Protein AF-A0A4Q4QN25-F1 (afdb_monomer)

Solvent-accessible surface area (backbone atoms only — not comparable to full-atom values): 13795 Å² total; per-residue (Å²): 82,79,45,76,44,66,64,83,68,80,53,89,70,66,92,88,58,85,75,58,67,74,65,62,28,74,69,46,47,50,62,71,52,53,67,58,64,76,57,48,80,57,76,63,64,46,79,40,64,92,62,61,66,71,56,51,50,52,48,40,50,59,35,69,43,64,82,55,78,47,49,68,58,48,54,51,49,53,52,49,45,52,52,52,20,51,50,30,44,76,72,67,38,41,70,58,17,38,51,45,32,49,56,53,38,51,52,51,56,53,42,62,77,36,74,50,34,57,55,43,42,72,77,48,39,70,62,45,51,54,54,49,47,51,50,50,36,48,30,24,52,50,38,40,51,40,51,56,54,53,43,72,76,65,79,55,90,71,77,89,78,58,40,62,55,49,47,55,50,56,46,35,69,36,66,88,39,83,85,37,60,56,79,74,52,54,74,57,45,20,52,50,24,41,50,50,28,51,49,47,60,74,68,62,51,71,94,39,55,79,65,38,54,53,31,42,49,54,15,36,74,58,41,75,83,49,72,66,52,64,55,47,54,52,52,47,36,60,75,63,63,72,118

Organism: NCBI:txid156630

Mean predicted aligned error: 12.73 Å

Sequence (243 aa):
MVIDVAPMLDHRRPWYRDDFTTFFSETTQKAILKPLLLLREIASVEFRGPVMPNIAVKLGNSMISDEHEDLDHSFHLITWIKELGVKSYYEGNMKSAISIWGDALMRLLCMRESKAWTKLMEMYGETSINRFATLLCSFGLNLTQAEIVRWREVSWSATRETDLDVVRMCRHQGYWKDGYTWTLPNVLAAKHFYRTALCIRLWRKTSETVVVLEPTSQAQMLAPYDPAIPKEQSNIKRWAGMF

Structure (mmCIF, N/CA/C/O backbone):
data_AF-A0A4Q4QN25-F1
#
_entry.id   AF-A0A4Q4QN25-F1
#
loop_
_atom_site.group_PDB
_atom_site.id
_atom_site.type_symbol
_atom_site.label_atom_id
_atom_site.label_alt_id
_atom_site.label_comp_id
_atom_site.label_asym_id
_atom_site.label_entity_id
_atom_site.label_seq_id
_atom_site.pdbx_PDB_ins_code
_atom_site.Cartn_x
_atom_site.Cartn_y
_atom_site.Cartn_z
_atom_site.occupancy
_atom_site.B_iso_or_equiv
_atom_site.auth_seq_id
_atom_site.auth_comp_id
_atom_site.auth_asym_id
_atom_site.auth_atom_id
_atom_site.pdbx_PDB_model_num
ATOM 1 N N . MET A 1 1 ? 6.301 7.839 -30.780 1.00 69.00 1 MET A N 1
ATOM 2 C CA . MET A 1 1 ? 6.427 9.241 -30.319 1.00 69.00 1 MET A CA 1
ATOM 3 C C . MET A 1 1 ? 7.720 9.826 -30.860 1.00 69.00 1 MET A C 1
ATOM 5 O O . MET A 1 1 ? 8.723 9.130 -30.846 1.00 69.00 1 MET A O 1
ATOM 9 N N . VAL A 1 2 ? 7.703 11.066 -31.346 1.00 74.00 2 VAL A N 1
ATOM 10 C CA . VAL A 1 2 ? 8.901 11.748 -31.863 1.00 74.00 2 VAL A CA 1
ATOM 11 C C . VAL A 1 2 ? 9.347 12.791 -30.841 1.00 74.00 2 VAL A C 1
ATOM 13 O O . VAL A 1 2 ? 8.511 13.553 -30.357 1.00 74.00 2 VAL A O 1
ATOM 16 N N . ILE A 1 3 ? 10.632 12.803 -30.491 1.00 75.56 3 ILE A N 1
ATOM 17 C CA . ILE A 1 3 ? 11.244 13.802 -29.609 1.00 75.56 3 ILE A CA 1
ATOM 18 C C . ILE A 1 3 ? 12.281 14.579 -30.413 1.00 75.56 3 ILE A C 1
ATOM 20 O O . ILE A 1 3 ? 13.324 14.032 -30.774 1.00 75.56 3 ILE A O 1
ATOM 24 N N . ASP A 1 4 ? 12.011 15.862 -30.640 1.00 78.56 4 ASP A N 1
ATOM 25 C CA . ASP A 1 4 ? 12.977 16.785 -31.231 1.00 78.56 4 ASP A CA 1
ATOM 26 C C . ASP A 1 4 ? 13.939 17.277 -30.141 1.00 78.56 4 ASP A C 1
ATOM 28 O O . ASP A 1 4 ? 13.567 18.015 -29.224 1.00 78.56 4 ASP A O 1
ATOM 32 N N . VAL A 1 5 ? 15.195 16.845 -30.216 1.00 76.81 5 VAL A N 1
ATOM 33 C CA . VAL A 1 5 ? 16.241 17.213 -29.263 1.00 76.81 5 VAL A CA 1
ATOM 34 C C . VAL A 1 5 ? 17.026 18.388 -29.819 1.00 76.81 5 VAL A C 1
ATOM 36 O O . VAL A 1 5 ? 17.669 18.284 -30.856 1.00 76.81 5 VAL A O 1
ATOM 39 N N . ALA A 1 6 ? 17.011 19.501 -29.085 1.00 72.62 6 ALA A N 1
ATOM 40 C CA . ALA A 1 6 ? 17.758 20.713 -29.416 1.00 72.62 6 ALA A CA 1
ATOM 41 C C . ALA A 1 6 ? 17.533 21.239 -30.858 1.00 72.62 6 ALA A C 1
ATOM 43 O O . ALA A 1 6 ? 18.507 21.550 -31.547 1.00 72.62 6 ALA A O 1
ATOM 44 N N . PRO A 1 7 ? 16.273 21.441 -31.300 1.00 71.81 7 PRO A N 1
ATOM 45 C CA . PRO A 1 7 ? 15.951 21.893 -32.665 1.00 71.81 7 PRO A CA 1
ATOM 46 C C . PRO A 1 7 ? 16.582 23.252 -33.029 1.00 71.81 7 PRO A C 1
ATOM 48 O O . PRO A 1 7 ? 16.781 23.579 -34.195 1.00 71.81 7 PRO A O 1
ATOM 51 N N . MET A 1 8 ? 16.978 24.043 -32.025 1.00 66.94 8 MET A N 1
ATOM 52 C CA . MET A 1 8 ? 17.725 25.300 -32.181 1.00 66.94 8 MET A CA 1
ATOM 53 C C . MET A 1 8 ? 19.146 25.143 -32.761 1.00 66.94 8 MET A C 1
ATOM 55 O O . MET A 1 8 ? 19.838 26.144 -32.985 1.00 66.94 8 MET A O 1
ATOM 59 N N . LEU A 1 9 ? 19.621 23.907 -32.926 1.00 68.62 9 LEU A N 1
ATOM 60 C CA . LEU A 1 9 ? 20.892 23.579 -33.569 1.00 68.62 9 LEU A CA 1
ATOM 61 C C . LEU A 1 9 ? 20.756 23.371 -35.080 1.00 68.62 9 LEU A C 1
ATOM 63 O O . LEU A 1 9 ? 21.745 23.531 -35.787 1.00 68.62 9 LEU A O 1
ATOM 67 N N . ASP A 1 10 ? 19.545 23.119 -35.582 1.00 66.31 10 ASP A N 1
ATOM 68 C CA . ASP A 1 10 ? 19.294 22.930 -37.018 1.00 66.31 10 ASP A CA 1
ATOM 69 C C . ASP A 1 10 ? 19.292 24.261 -37.793 1.00 66.31 10 ASP A C 1
ATOM 71 O O . ASP A 1 10 ? 19.208 24.298 -39.020 1.00 66.31 10 ASP A O 1
ATOM 75 N N . HIS A 1 11 ? 19.369 25.391 -37.087 1.00 69.12 11 HIS A N 1
ATOM 76 C CA . HIS A 1 11 ? 19.368 26.724 -37.681 1.00 69.12 11 HIS A CA 1
ATOM 77 C C . HIS A 1 11 ? 20.800 27.184 -37.967 1.00 69.12 11 HIS A C 1
ATOM 79 O O . HIS A 1 11 ? 21.657 27.162 -37.080 1.00 69.12 11 HIS A O 1
ATOM 85 N N . ARG A 1 12 ? 21.060 27.662 -39.196 1.00 61.84 12 ARG A N 1
ATOM 86 C CA . ARG A 1 12 ? 22.358 28.248 -39.573 1.00 61.84 12 ARG A CA 1
ATOM 87 C C . ARG A 1 12 ? 22.713 29.384 -38.620 1.00 61.84 12 ARG A C 1
ATOM 89 O O . ARG A 1 12 ? 22.002 30.385 -38.533 1.00 61.84 12 ARG A O 1
ATOM 96 N N . ARG A 1 13 ? 23.834 29.226 -37.921 1.00 67.75 13 ARG A N 1
ATOM 97 C CA . ARG A 1 13 ? 24.310 30.212 -36.957 1.00 67.75 13 ARG A CA 1
ATOM 98 C C . ARG A 1 13 ? 25.171 31.278 -37.615 1.00 67.75 13 ARG A C 1
ATOM 100 O O . ARG A 1 13 ? 25.872 30.990 -38.586 1.00 67.75 13 ARG A O 1
ATOM 107 N N . PRO A 1 14 ? 25.159 32.502 -37.067 1.00 73.62 14 PRO A N 1
ATOM 108 C CA . PRO A 1 14 ? 26.150 33.499 -37.420 1.00 73.62 14 PRO A CA 1
ATOM 109 C C . PRO A 1 14 ? 27.560 32.997 -37.085 1.00 73.62 14 PRO A C 1
ATOM 111 O O . PRO A 1 14 ? 27.778 32.422 -36.022 1.00 73.62 14 PRO A O 1
ATOM 114 N N . TRP A 1 15 ? 28.510 33.268 -37.977 1.00 68.62 15 TRP A N 1
ATOM 115 C CA . TRP A 1 15 ? 29.903 32.801 -37.928 1.00 68.62 15 TRP A CA 1
ATOM 116 C C . TRP A 1 15 ? 30.700 33.234 -36.683 1.00 68.62 15 TRP A C 1
ATOM 118 O O . TRP A 1 15 ? 31.771 32.697 -36.433 1.00 68.62 15 TRP A O 1
ATOM 128 N N . TYR A 1 16 ? 30.197 34.204 -35.916 1.00 76.31 16 TYR A N 1
ATOM 129 C CA . TYR A 1 16 ? 30.862 34.778 -34.741 1.00 76.31 16 TYR A CA 1
ATOM 130 C C . TYR A 1 16 ? 30.421 34.159 -33.404 1.00 76.31 16 TYR A C 1
ATOM 132 O O . TYR A 1 16 ? 30.821 34.647 -32.349 1.00 76.31 16 TYR A O 1
ATOM 140 N N . ARG A 1 17 ? 29.542 33.149 -33.412 1.00 71.00 17 ARG A N 1
ATOM 141 C CA . ARG A 1 17 ? 29.104 32.457 -32.191 1.00 71.00 17 ARG A CA 1
ATOM 142 C C . ARG A 1 17 ? 29.810 31.117 -32.055 1.00 71.00 17 ARG A C 1
ATOM 144 O O . ARG A 1 17 ? 29.900 30.381 -33.034 1.00 71.00 17 ARG A O 1
ATOM 151 N N . ASP A 1 18 ? 30.218 30.801 -30.830 1.00 66.25 18 ASP A N 1
ATOM 152 C CA . ASP A 1 18 ? 30.820 29.514 -30.494 1.00 66.25 18 ASP A CA 1
ATOM 153 C C . ASP A 1 18 ? 29.898 28.347 -30.868 1.00 66.25 18 ASP A C 1
ATOM 155 O O . ASP A 1 18 ? 28.665 28.411 -30.743 1.00 66.25 1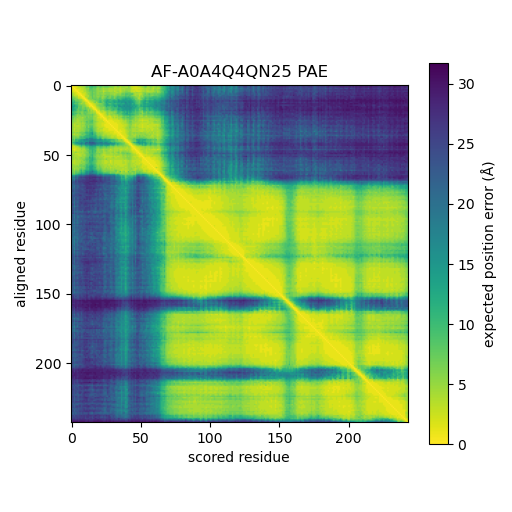8 ASP A O 1
ATOM 159 N N . ASP A 1 19 ? 30.524 27.272 -31.338 1.00 68.88 19 ASP A N 1
ATOM 160 C CA . ASP A 1 19 ? 29.851 26.017 -31.620 1.00 68.88 19 ASP A CA 1
ATOM 161 C C . ASP A 1 19 ? 29.449 25.327 -30.307 1.00 68.88 19 ASP A C 1
ATOM 163 O O . ASP A 1 19 ? 30.171 25.334 -29.310 1.00 68.88 19 ASP A O 1
ATOM 167 N N . PHE A 1 20 ? 28.266 24.724 -30.301 1.00 69.56 20 PHE A N 1
ATOM 168 C CA . PHE A 1 20 ? 27.741 24.000 -29.152 1.00 69.56 20 PHE A CA 1
ATOM 169 C C . PHE A 1 20 ? 28.195 22.537 -29.103 1.00 69.56 20 PHE A C 1
ATOM 171 O O . PHE A 1 20 ? 27.760 21.806 -28.214 1.00 69.56 20 PHE A O 1
ATOM 178 N N . THR A 1 21 ? 29.083 22.101 -29.998 1.00 66.69 21 THR A N 1
ATOM 179 C CA . THR A 1 21 ? 29.667 20.749 -29.996 1.00 66.69 21 THR A CA 1
ATOM 180 C C . THR A 1 21 ? 30.281 20.346 -28.656 1.00 66.69 21 THR A C 1
ATOM 182 O O . THR A 1 21 ? 30.095 19.212 -28.220 1.00 66.69 21 THR A O 1
ATOM 185 N N . THR A 1 22 ? 30.943 21.264 -27.948 1.00 68.50 22 THR A N 1
ATOM 186 C CA . THR A 1 22 ? 31.486 21.011 -26.599 1.00 68.50 22 THR A CA 1
ATOM 187 C C . THR A 1 22 ? 30.397 20.932 -25.529 1.00 68.50 22 THR A C 1
ATOM 189 O O . THR A 1 22 ? 30.483 20.104 -24.620 1.00 68.50 22 THR A O 1
ATOM 192 N N . PHE A 1 23 ? 29.342 21.745 -25.645 1.00 71.75 23 PHE A N 1
ATOM 193 C CA . PHE A 1 23 ? 28.192 21.702 -24.740 1.00 71.75 23 PHE A CA 1
ATOM 194 C C . PHE A 1 23 ? 27.391 20.406 -24.917 1.00 71.75 23 PHE A C 1
ATOM 196 O O . PHE A 1 23 ? 27.076 19.755 -23.926 1.00 71.75 23 PHE A O 1
ATOM 203 N N . PHE A 1 24 ? 27.143 19.967 -26.155 1.00 73.81 24 PHE A N 1
ATOM 204 C CA . PHE A 1 24 ? 26.479 18.701 -26.496 1.00 73.81 24 PHE A CA 1
ATOM 205 C C . PHE A 1 24 ? 27.437 17.500 -26.490 1.00 73.81 24 PHE A C 1
ATOM 207 O O . PHE A 1 24 ? 27.297 16.579 -27.295 1.00 73.81 24 PHE A O 1
ATOM 214 N N . SER A 1 25 ? 28.384 17.475 -25.550 1.00 80.50 25 SER A N 1
ATOM 215 C CA . SER A 1 25 ? 29.203 16.292 -25.281 1.00 80.50 25 SER A CA 1
ATOM 216 C C . SER A 1 25 ? 28.346 15.082 -24.879 1.00 80.50 25 SER A C 1
ATOM 218 O O . SER A 1 25 ? 27.215 15.231 -24.404 1.00 80.50 25 SER A O 1
ATOM 220 N N . GLU A 1 26 ? 28.905 13.874 -24.989 1.00 78.88 26 GLU A N 1
ATOM 221 C CA . GLU A 1 26 ? 28.243 12.638 -24.548 1.00 78.88 26 GLU A CA 1
ATOM 222 C C . GLU A 1 26 ? 27.722 12.737 -23.102 1.00 78.88 26 GLU A C 1
ATOM 224 O O . GLU A 1 26 ? 26.609 12.300 -22.803 1.00 78.88 26 GLU A O 1
ATOM 229 N N . THR A 1 27 ? 28.500 13.347 -22.204 1.00 79.94 27 THR A N 1
ATOM 230 C CA . THR A 1 27 ? 28.147 13.514 -20.788 1.00 79.94 27 THR A CA 1
ATOM 231 C C . THR A 1 27 ? 26.924 14.410 -20.613 1.00 79.94 27 THR A C 1
ATOM 233 O O . THR A 1 27 ? 25.994 14.055 -19.884 1.00 79.94 27 THR A O 1
ATOM 236 N N . THR A 1 28 ? 26.886 15.545 -21.314 1.00 80.31 28 THR A N 1
ATOM 237 C CA . THR A 1 28 ? 25.763 16.485 -21.244 1.00 80.31 28 THR A CA 1
ATOM 238 C C . THR A 1 28 ? 24.511 15.901 -21.888 1.00 80.31 28 THR A C 1
ATOM 240 O O . THR A 1 28 ? 23.430 15.990 -21.309 1.00 80.31 28 THR A O 1
ATOM 243 N N . GLN A 1 29 ? 24.643 15.238 -23.043 1.00 79.38 29 GLN A N 1
ATOM 244 C CA . GLN A 1 29 ? 23.517 14.571 -23.702 1.00 79.38 29 GLN A CA 1
ATOM 245 C C . GLN A 1 29 ? 22.912 13.484 -22.807 1.00 79.38 29 GLN A C 1
ATOM 247 O O . GLN A 1 29 ? 21.695 13.440 -22.640 1.00 79.38 29 GLN A O 1
ATOM 252 N N . LYS A 1 30 ? 2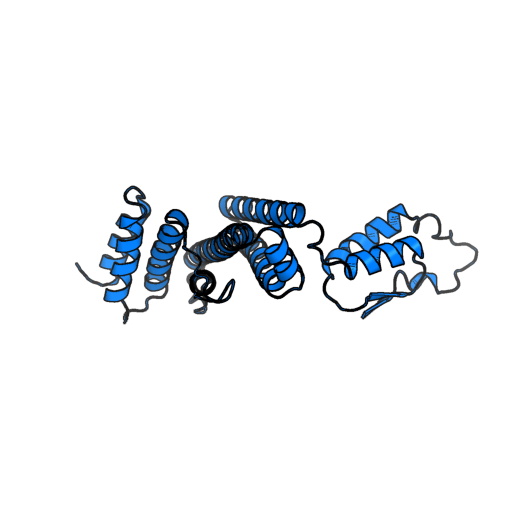3.739 12.661 -22.147 1.00 78.75 30 LYS A N 1
ATOM 253 C CA . LYS A 1 30 ? 23.255 11.687 -21.154 1.00 78.75 30 LYS A CA 1
ATOM 254 C C . LYS A 1 30 ? 22.506 12.362 -20.009 1.00 78.75 30 LYS A C 1
ATOM 256 O O . LYS A 1 30 ? 21.455 11.869 -19.617 1.00 78.75 30 LYS A O 1
ATOM 261 N N . ALA A 1 31 ? 23.018 13.472 -19.478 1.00 76.56 31 ALA A N 1
ATOM 262 C CA . ALA A 1 31 ? 22.378 14.186 -18.375 1.00 76.56 31 ALA A CA 1
ATOM 263 C C . ALA A 1 31 ? 21.017 14.786 -18.773 1.00 76.56 31 ALA A C 1
ATOM 265 O O . ALA A 1 31 ? 20.049 14.627 -18.032 1.00 76.56 31 ALA A O 1
ATOM 266 N N . ILE A 1 32 ? 20.931 15.414 -19.952 1.00 79.31 32 ILE A N 1
ATOM 267 C CA . ILE A 1 32 ? 19.701 16.033 -20.476 1.00 79.31 32 ILE A CA 1
ATOM 268 C C . ILE A 1 32 ? 18.642 14.979 -20.807 1.00 79.31 32 ILE A C 1
ATOM 270 O O . ILE A 1 32 ? 17.459 15.203 -20.568 1.00 79.31 32 ILE A O 1
ATOM 274 N N . LEU A 1 33 ? 19.055 13.833 -21.352 1.00 77.44 33 LEU A N 1
ATOM 275 C CA . LEU A 1 33 ? 18.131 12.797 -21.813 1.00 77.44 33 LEU A CA 1
ATOM 276 C C . LEU A 1 33 ? 17.743 11.794 -20.715 1.00 77.44 33 LEU A C 1
ATOM 278 O O . LEU A 1 33 ? 16.737 11.102 -20.854 1.00 77.44 33 LEU A O 1
ATOM 282 N N . LYS A 1 34 ? 18.487 11.721 -19.602 1.00 73.62 34 LYS A N 1
ATOM 283 C CA . LYS A 1 34 ? 18.197 10.820 -18.470 1.00 73.62 34 LYS A CA 1
ATOM 284 C C . LYS A 1 34 ? 16.758 10.931 -17.935 1.00 73.62 34 LYS A C 1
ATOM 286 O O . LYS A 1 34 ? 16.175 9.882 -17.675 1.00 73.62 34 LYS A O 1
ATOM 291 N N . PRO A 1 35 ? 16.145 12.122 -17.792 1.00 73.44 35 PRO A N 1
ATOM 292 C CA . PRO A 1 35 ? 14.757 12.240 -17.344 1.00 73.44 35 PRO A CA 1
ATOM 293 C C . PRO A 1 35 ? 13.736 11.610 -18.301 1.00 73.44 35 PRO A C 1
ATOM 295 O O . PRO A 1 35 ? 12.659 11.230 -17.857 1.00 73.44 35 PRO A O 1
ATOM 298 N N . LEU A 1 36 ? 14.061 11.432 -19.588 1.00 68.06 36 LEU A N 1
ATOM 299 C CA . LEU A 1 36 ? 13.163 10.780 -20.553 1.00 68.06 36 LEU A CA 1
ATOM 300 C C . LEU A 1 36 ? 12.980 9.288 -20.265 1.00 68.06 36 LEU A C 1
ATOM 302 O O . LEU A 1 36 ? 12.003 8.695 -20.707 1.00 68.06 36 LEU A O 1
ATOM 306 N N . LEU A 1 37 ? 13.851 8.695 -19.444 1.00 64.69 37 LEU A N 1
ATOM 307 C CA . LEU A 1 37 ? 13.644 7.359 -18.889 1.00 64.69 37 LEU A CA 1
ATOM 308 C C . LEU A 1 37 ? 12.395 7.264 -17.999 1.00 64.69 37 LEU A C 1
ATOM 310 O O . LEU A 1 37 ? 11.993 6.158 -17.673 1.00 64.69 37 LEU A O 1
ATOM 314 N N . LEU A 1 38 ? 11.781 8.384 -17.609 1.00 59.59 38 LEU A N 1
ATOM 315 C CA . LEU A 1 38 ? 10.496 8.405 -16.905 1.00 59.59 38 LEU A CA 1
ATOM 316 C C . LEU A 1 38 ? 9.295 8.232 -17.853 1.00 59.59 38 LEU A C 1
ATOM 318 O O . LEU A 1 38 ? 8.190 8.014 -17.375 1.00 59.59 38 LEU A O 1
ATOM 322 N N . LEU A 1 39 ? 9.505 8.326 -19.173 1.00 58.97 39 LEU A N 1
ATOM 323 C CA . LEU A 1 39 ? 8.493 8.134 -20.225 1.00 58.97 39 LEU A CA 1
ATOM 324 C C . LEU A 1 39 ? 8.570 6.732 -20.862 1.00 58.97 39 LEU A C 1
ATOM 326 O O . LEU A 1 39 ? 8.142 6.531 -22.002 1.00 58.97 39 LEU A O 1
ATOM 330 N N . ARG A 1 40 ? 9.172 5.771 -20.150 1.00 58.81 40 ARG A N 1
ATOM 331 C CA . ARG A 1 40 ? 9.136 4.342 -20.499 1.00 58.81 40 ARG A CA 1
ATOM 332 C C . ARG A 1 40 ? 7.669 3.890 -20.567 1.00 58.81 40 ARG A C 1
ATOM 334 O O . ARG A 1 40 ? 6.843 4.467 -19.876 1.00 58.81 40 ARG A O 1
ATOM 341 N N . GLU A 1 41 ? 7.363 2.908 -21.419 1.00 52.38 41 GLU A N 1
ATOM 342 C CA . GLU A 1 41 ? 6.008 2.422 -21.799 1.00 52.38 41 GLU A CA 1
ATOM 343 C C . GLU A 1 41 ? 5.337 3.112 -23.008 1.00 52.38 41 GLU A C 1
ATOM 345 O O . GLU A 1 41 ? 4.382 2.569 -23.568 1.00 52.38 41 GLU A O 1
ATOM 350 N N . ILE A 1 42 ? 5.854 4.240 -23.515 1.00 53.06 42 ILE A N 1
ATOM 351 C CA . ILE A 1 42 ? 5.377 4.799 -24.793 1.00 53.06 42 ILE A CA 1
ATOM 352 C C . ILE A 1 42 ? 6.015 4.016 -25.949 1.00 53.06 42 ILE A C 1
ATOM 354 O O . ILE A 1 42 ? 7.211 4.135 -26.217 1.00 53.06 42 ILE A O 1
ATOM 358 N N . ALA A 1 43 ? 5.210 3.217 -26.655 1.00 51.62 43 ALA A N 1
ATOM 359 C CA . ALA A 1 43 ? 5.665 2.416 -27.788 1.00 51.62 43 ALA A CA 1
ATOM 360 C C . ALA A 1 43 ? 6.403 3.269 -28.843 1.00 51.62 43 ALA A C 1
ATOM 362 O O . ALA A 1 43 ? 5.856 4.228 -29.394 1.00 51.62 43 ALA A O 1
ATOM 363 N N . SER A 1 44 ? 7.643 2.862 -29.145 1.00 58.28 44 SER A N 1
ATOM 364 C CA . SER A 1 44 ? 8.595 3.456 -30.101 1.00 58.28 44 SER A CA 1
ATOM 365 C C . SER A 1 44 ? 8.838 4.963 -29.921 1.00 58.28 44 SER A C 1
ATOM 367 O O . SER A 1 44 ? 8.008 5.801 -30.278 1.00 58.28 44 SER A O 1
ATOM 369 N N . VAL A 1 45 ? 10.013 5.332 -29.408 1.00 65.19 45 VAL A N 1
ATOM 370 C CA . VAL A 1 45 ? 10.467 6.728 -29.347 1.00 65.19 45 VAL A CA 1
ATOM 371 C C . VAL A 1 45 ? 11.531 6.962 -30.415 1.00 65.19 45 VAL A C 1
ATOM 373 O O . VAL A 1 45 ? 12.562 6.296 -30.425 1.00 65.19 45 VAL A O 1
ATOM 376 N N . GLU A 1 46 ? 11.264 7.898 -31.321 1.00 72.50 46 GLU A N 1
ATOM 377 C CA . GLU A 1 46 ? 12.199 8.360 -32.345 1.00 72.50 46 GLU A CA 1
ATOM 378 C C . GLU A 1 46 ? 12.813 9.685 -31.878 1.00 72.50 46 GLU A C 1
ATOM 380 O O . GLU A 1 46 ? 12.091 10.646 -31.613 1.00 72.50 46 GLU A O 1
ATOM 385 N N . PHE A 1 47 ? 14.140 9.741 -31.767 1.00 77.12 47 PHE A N 1
ATOM 386 C CA . PHE A 1 47 ? 14.863 10.974 -31.453 1.00 77.12 47 PHE A CA 1
ATOM 387 C C . PHE A 1 47 ? 15.282 11.659 -32.751 1.00 77.12 47 PHE A C 1
ATOM 389 O O . PHE A 1 47 ? 15.962 11.046 -33.575 1.00 77.12 47 PHE A O 1
ATOM 396 N N . ARG A 1 48 ? 14.904 12.926 -32.923 1.00 77.31 48 ARG A N 1
ATOM 397 C CA . ARG A 1 48 ? 15.300 13.766 -34.060 1.00 77.31 48 ARG A CA 1
ATOM 398 C C . ARG A 1 48 ? 16.184 14.913 -33.586 1.00 77.31 48 ARG A C 1
ATOM 400 O O . ARG A 1 48 ? 16.031 15.390 -32.465 1.00 77.31 48 ARG A O 1
ATOM 407 N N . GLY A 1 49 ? 17.114 15.340 -34.436 1.00 76.19 49 GLY A N 1
ATOM 408 C CA . GLY A 1 49 ? 18.100 16.375 -34.117 1.00 76.19 49 GLY A CA 1
ATOM 409 C C . GLY A 1 49 ? 19.483 15.817 -33.736 1.00 76.19 49 GLY A C 1
ATOM 410 O O . GLY A 1 49 ? 19.743 14.620 -33.892 1.00 76.19 49 GLY A O 1
ATOM 411 N N . PRO A 1 50 ? 20.404 16.675 -33.267 1.00 74.50 50 PRO A N 1
ATOM 412 C CA . PRO A 1 50 ? 21.809 16.339 -33.011 1.00 74.50 50 PRO A CA 1
ATOM 413 C C . PRO A 1 50 ? 22.007 15.554 -31.705 1.00 74.50 50 PRO A C 1
ATOM 415 O O . PRO A 1 50 ? 22.573 16.040 -30.724 1.00 74.50 50 PRO A O 1
ATOM 418 N N . VAL A 1 51 ? 21.557 14.302 -31.709 1.00 78.88 51 VAL A N 1
ATOM 419 C CA . VAL A 1 51 ? 21.833 13.312 -30.661 1.00 78.88 51 VAL A CA 1
ATOM 420 C C . VAL A 1 51 ? 22.861 12.320 -31.178 1.00 78.88 51 VAL A C 1
ATOM 422 O O . VAL A 1 51 ? 22.768 11.850 -32.312 1.00 78.88 51 VAL A O 1
ATOM 425 N N . MET A 1 52 ? 23.842 11.963 -30.348 1.00 82.50 52 MET A N 1
ATOM 426 C CA . MET A 1 52 ? 24.805 10.933 -30.728 1.00 82.50 52 MET A CA 1
ATOM 427 C C . MET A 1 52 ? 24.071 9.596 -30.961 1.00 82.50 52 MET A C 1
ATOM 429 O O . MET A 1 52 ? 23.335 9.150 -30.072 1.00 82.50 52 MET A O 1
ATOM 433 N N . PRO A 1 53 ? 24.277 8.914 -32.107 1.00 79.62 53 PRO A N 1
ATOM 434 C CA . PRO A 1 53 ? 23.518 7.712 -32.461 1.00 79.62 53 PRO A CA 1
ATOM 435 C C . PRO A 1 53 ? 23.595 6.599 -31.411 1.00 79.62 53 PRO A C 1
ATOM 437 O O . PRO A 1 53 ? 22.608 5.927 -31.134 1.00 79.62 53 PRO A O 1
ATOM 440 N N . ASN A 1 54 ? 24.751 6.430 -30.766 1.00 80.00 54 ASN A N 1
ATOM 441 C CA . ASN A 1 54 ? 24.945 5.449 -29.698 1.00 80.00 54 ASN A CA 1
ATOM 442 C C . ASN A 1 54 ? 24.102 5.753 -28.443 1.00 80.00 54 ASN A C 1
ATOM 444 O O . ASN A 1 54 ? 23.623 4.821 -27.799 1.00 80.00 54 ASN A O 1
ATOM 448 N N . ILE A 1 55 ? 23.911 7.029 -28.094 1.00 80.25 55 ILE A N 1
ATOM 449 C CA . ILE A 1 55 ? 23.065 7.459 -26.975 1.00 80.25 55 ILE A CA 1
ATOM 450 C C . ILE A 1 55 ? 21.598 7.278 -27.352 1.00 80.25 55 ILE A C 1
ATOM 452 O O . ILE A 1 55 ? 20.860 6.697 -26.564 1.00 80.25 55 ILE A O 1
ATOM 456 N N . ALA A 1 56 ? 21.193 7.694 -28.556 1.00 78.12 56 ALA A N 1
ATOM 457 C CA . ALA A 1 56 ? 19.823 7.534 -29.045 1.00 78.12 56 ALA A CA 1
ATOM 458 C C . ALA A 1 56 ? 19.403 6.058 -29.109 1.00 78.12 56 ALA A C 1
ATOM 460 O O . ALA A 1 56 ? 18.332 5.710 -28.624 1.00 78.12 56 ALA A O 1
ATOM 461 N N . VAL A 1 57 ? 20.266 5.175 -29.625 1.00 77.75 57 VAL A N 1
ATOM 462 C CA . VAL A 1 57 ? 20.011 3.725 -29.669 1.00 77.75 57 VAL A CA 1
ATOM 463 C C . VAL A 1 57 ? 19.978 3.128 -28.264 1.00 77.75 57 VAL A C 1
ATOM 465 O O . VAL A 1 57 ? 19.051 2.393 -27.948 1.00 77.75 57 VAL A O 1
ATOM 468 N N . LYS A 1 58 ? 20.938 3.450 -27.383 1.00 76.81 58 LYS A N 1
ATOM 469 C CA . LYS A 1 58 ? 20.924 2.943 -25.998 1.00 76.81 58 LYS A CA 1
ATOM 470 C C . LYS A 1 58 ? 19.697 3.416 -25.231 1.00 76.81 58 LYS A C 1
ATOM 472 O O . LYS A 1 58 ? 19.119 2.630 -24.490 1.00 76.81 58 LYS A O 1
ATOM 477 N N . LEU A 1 59 ? 19.308 4.674 -25.399 1.00 74.31 59 LEU A N 1
ATOM 478 C CA . LEU A 1 59 ? 18.148 5.260 -24.747 1.00 74.31 59 LEU A CA 1
ATOM 479 C C . LEU A 1 59 ? 16.855 4.682 -25.316 1.00 74.31 59 LEU A C 1
ATOM 481 O O . LEU A 1 59 ? 16.031 4.231 -24.538 1.00 74.31 59 LEU A O 1
ATOM 485 N N . GLY A 1 60 ? 16.721 4.598 -26.641 1.00 70.38 60 GLY A N 1
ATOM 486 C CA . GLY A 1 60 ? 15.600 3.939 -27.310 1.00 70.38 60 GLY A CA 1
ATOM 487 C C . GLY A 1 60 ? 15.460 2.484 -26.868 1.00 70.38 60 GLY A C 1
ATOM 488 O O . GLY A 1 60 ? 14.391 2.082 -26.426 1.00 70.38 60 GLY A O 1
ATOM 489 N N . ASN A 1 61 ? 16.559 1.728 -26.841 1.00 69.50 61 ASN A N 1
ATOM 490 C CA . ASN A 1 61 ? 16.575 0.363 -26.317 1.00 69.50 61 ASN A CA 1
ATOM 491 C C . ASN A 1 61 ? 16.252 0.311 -24.821 1.00 69.50 61 ASN A C 1
ATOM 493 O O . ASN A 1 61 ? 15.565 -0.604 -24.412 1.00 69.50 61 ASN A O 1
ATOM 497 N N . SER A 1 62 ? 16.685 1.280 -24.010 1.00 67.94 62 SER A N 1
ATOM 498 C CA . SER A 1 62 ? 16.337 1.363 -22.578 1.00 67.94 62 SER A CA 1
ATOM 499 C C . SER A 1 62 ? 14.898 1.826 -22.330 1.00 67.94 62 SER A C 1
ATOM 501 O O . SER A 1 62 ? 14.386 1.660 -21.229 1.00 67.94 62 SER A O 1
ATOM 503 N N . MET A 1 63 ? 14.275 2.467 -23.323 1.00 67.19 63 MET A N 1
ATOM 504 C CA . MET A 1 63 ? 12.870 2.868 -23.314 1.00 67.19 63 MET A CA 1
ATOM 505 C C . MET A 1 63 ? 11.948 1.752 -23.810 1.00 67.19 63 MET A C 1
ATOM 507 O O . MET A 1 63 ? 10.780 1.724 -23.435 1.00 67.19 63 MET A O 1
ATOM 511 N N . ILE A 1 64 ? 12.480 0.853 -24.645 1.00 63.56 64 ILE A N 1
ATOM 512 C CA . ILE A 1 64 ? 11.814 -0.350 -25.164 1.00 63.56 64 ILE A CA 1
ATOM 513 C C . ILE A 1 64 ? 12.042 -1.561 -24.240 1.00 63.56 64 ILE A C 1
ATOM 515 O O . ILE A 1 64 ? 11.167 -2.416 -24.136 1.00 63.56 64 ILE A O 1
ATOM 519 N N . SER A 1 65 ? 13.205 -1.649 -23.591 1.00 56.62 65 SER A N 1
ATOM 520 C CA . SER A 1 65 ? 13.527 -2.650 -22.570 1.00 56.62 65 SER A CA 1
ATOM 521 C C . SER A 1 65 ? 12.648 -2.378 -21.354 1.00 56.62 65 SER A C 1
ATOM 523 O O . SER A 1 65 ? 12.640 -1.266 -20.817 1.00 56.62 65 SER A O 1
ATOM 525 N N . ASP A 1 66 ? 11.868 -3.392 -20.969 1.00 55.75 66 ASP A N 1
ATOM 526 C CA . ASP A 1 66 ? 11.073 -3.371 -19.747 1.00 55.75 66 ASP A CA 1
ATOM 527 C C . ASP A 1 66 ? 12.003 -2.978 -18.586 1.00 55.75 66 ASP A C 1
ATOM 529 O O . ASP A 1 66 ? 13.028 -3.623 -18.364 1.00 55.75 66 ASP A O 1
ATOM 533 N N . GLU A 1 67 ? 11.629 -1.960 -17.796 1.00 51.78 67 GLU A N 1
ATOM 534 C CA . GLU A 1 67 ? 12.304 -1.565 -16.536 1.00 51.78 67 GLU A CA 1
ATOM 535 C C . GLU A 1 67 ? 12.565 -2.771 -15.608 1.00 51.78 67 GLU A C 1
ATOM 537 O O . GLU A 1 67 ? 13.442 -2.763 -14.749 1.00 51.78 67 GLU A O 1
ATOM 542 N N . HIS A 1 68 ? 11.827 -3.843 -15.852 1.00 51.72 68 HIS A N 1
ATOM 543 C CA . HIS A 1 68 ? 11.784 -5.084 -15.125 1.00 51.72 68 HIS A CA 1
ATOM 544 C C . HIS A 1 68 ? 12.738 -6.177 -15.637 1.00 51.72 68 HIS A C 1
ATOM 546 O O . HIS A 1 68 ? 12.513 -7.346 -15.338 1.00 51.72 68 HIS A O 1
ATOM 552 N N . GLU A 1 69 ? 13.772 -5.864 -16.424 1.00 51.72 69 GLU A N 1
ATOM 553 C CA . GLU A 1 69 ? 14.850 -6.840 -16.681 1.00 51.72 69 GLU A CA 1
ATOM 554 C C . GLU A 1 69 ? 15.770 -7.024 -15.457 1.00 51.72 69 GLU A C 1
ATOM 556 O O . GLU A 1 69 ? 16.309 -8.112 -15.270 1.00 51.72 69 GLU A O 1
ATOM 561 N N . ASP A 1 70 ? 15.862 -6.022 -14.568 1.00 63.03 70 ASP A N 1
ATOM 562 C CA . ASP A 1 70 ? 16.487 -6.143 -13.241 1.00 63.03 70 ASP A CA 1
ATOM 563 C C . ASP A 1 70 ? 15.418 -6.050 -12.136 1.00 63.03 70 ASP A C 1
ATOM 565 O O . ASP A 1 70 ? 15.067 -4.988 -11.604 1.00 63.03 70 ASP A O 1
ATOM 569 N N . LEU A 1 71 ? 14.816 -7.202 -11.850 1.00 62.69 71 LEU A N 1
ATOM 570 C CA . LEU A 1 71 ? 13.671 -7.329 -10.948 1.00 62.69 71 LEU A CA 1
ATOM 571 C C . LEU A 1 71 ? 14.040 -7.130 -9.486 1.00 62.69 71 LEU A C 1
ATOM 573 O O . LEU A 1 71 ? 13.257 -6.535 -8.743 1.00 62.69 71 LEU A O 1
ATOM 577 N N . ASP A 1 72 ? 15.222 -7.581 -9.072 1.00 66.06 72 ASP A N 1
ATOM 578 C CA . ASP A 1 72 ? 15.702 -7.325 -7.718 1.00 66.06 72 ASP A CA 1
ATOM 579 C C . ASP A 1 72 ? 15.938 -5.827 -7.528 1.00 66.06 72 ASP A C 1
ATOM 581 O O . ASP A 1 72 ? 15.494 -5.264 -6.523 1.00 66.06 72 ASP A O 1
ATOM 585 N N . HIS A 1 73 ? 16.506 -5.139 -8.525 1.00 70.19 73 HIS A N 1
ATOM 586 C CA . HIS A 1 73 ? 16.604 -3.683 -8.491 1.00 70.19 73 HIS A CA 1
ATOM 587 C C . HIS A 1 73 ? 15.230 -3.004 -8.415 1.00 70.19 73 HIS A C 1
ATOM 589 O O . HIS A 1 73 ? 15.042 -2.102 -7.596 1.00 70.19 73 HIS A O 1
ATOM 595 N N . SER A 1 74 ? 14.245 -3.474 -9.188 1.00 70.06 74 SER A N 1
ATOM 596 C CA . SER A 1 74 ? 12.867 -2.962 -9.134 1.00 70.06 74 SER A CA 1
ATOM 597 C C . SER A 1 74 ? 12.246 -3.133 -7.740 1.00 70.06 74 SER A C 1
ATOM 599 O O . SER A 1 74 ? 11.693 -2.184 -7.182 1.00 70.06 74 SER A O 1
ATOM 601 N N . PHE A 1 75 ? 12.381 -4.307 -7.113 1.00 72.56 75 PHE A N 1
ATOM 602 C CA . PHE A 1 75 ? 11.874 -4.540 -5.755 1.00 72.56 75 PHE A CA 1
ATOM 603 C C . PHE A 1 75 ? 12.610 -3.715 -4.695 1.00 72.56 75 PHE A C 1
ATOM 605 O O . PHE A 1 75 ? 11.974 -3.209 -3.761 1.00 72.56 75 PHE A O 1
ATOM 612 N N . HIS A 1 76 ? 13.927 -3.549 -4.829 1.00 75.31 76 HIS A N 1
ATOM 613 C CA . HIS A 1 76 ? 14.712 -2.680 -3.956 1.00 75.31 76 HIS A CA 1
ATOM 614 C C . HIS A 1 76 ? 14.273 -1.221 -4.078 1.00 75.31 76 HIS A C 1
ATOM 616 O O . HIS A 1 76 ? 14.041 -0.573 -3.057 1.00 75.31 76 HIS A O 1
ATOM 622 N N . LEU A 1 77 ? 14.072 -0.729 -5.302 1.00 76.19 77 LEU A N 1
ATOM 623 C CA . LEU A 1 77 ? 13.582 0.622 -5.558 1.00 76.19 77 LEU A CA 1
ATOM 624 C C . LEU A 1 77 ? 12.191 0.833 -4.953 1.00 76.19 77 LEU A C 1
ATOM 626 O O . LEU A 1 77 ? 11.969 1.814 -4.252 1.00 76.19 77 LEU A O 1
ATOM 630 N N . ILE A 1 78 ? 11.265 -0.105 -5.152 1.00 80.75 78 ILE A N 1
ATOM 631 C CA . ILE A 1 78 ? 9.905 -0.019 -4.599 1.00 80.75 78 ILE A CA 1
ATOM 632 C C . ILE A 1 78 ? 9.929 -0.048 -3.064 1.00 80.75 78 ILE A C 1
ATOM 634 O O . ILE A 1 78 ? 9.194 0.695 -2.410 1.00 80.75 78 ILE A O 1
ATOM 638 N N . THR A 1 79 ? 10.809 -0.853 -2.469 1.00 80.19 79 THR A N 1
ATOM 639 C CA . THR A 1 79 ? 11.006 -0.877 -1.011 1.00 80.19 79 THR A CA 1
ATOM 640 C C . THR A 1 79 ? 11.560 0.455 -0.503 1.00 80.19 79 THR A C 1
ATOM 642 O O . THR A 1 79 ? 11.053 0.994 0.479 1.00 80.19 79 THR A O 1
ATOM 645 N N . TRP A 1 80 ? 12.528 1.040 -1.207 1.00 84.00 80 TRP A N 1
ATOM 646 C CA . TRP A 1 80 ? 13.053 2.365 -0.888 1.00 84.00 80 TRP A CA 1
ATOM 647 C C . TRP A 1 80 ? 11.981 3.461 -1.019 1.00 84.00 80 TRP A C 1
ATOM 649 O O . TRP A 1 80 ? 11.853 4.309 -0.138 1.00 84.00 80 TRP A O 1
ATOM 659 N N . ILE A 1 81 ? 11.134 3.410 -2.055 1.00 83.94 81 ILE A N 1
ATOM 660 C CA . ILE A 1 81 ? 10.008 4.344 -2.225 1.00 83.94 81 ILE A CA 1
ATOM 661 C C . ILE A 1 81 ? 9.021 4.233 -1.052 1.00 83.94 81 ILE A C 1
ATOM 663 O O . ILE A 1 81 ? 8.533 5.246 -0.540 1.00 83.94 81 ILE A O 1
ATOM 667 N N . LYS A 1 82 ? 8.751 3.012 -0.569 1.00 87.81 82 LYS A N 1
ATOM 668 C CA . LYS A 1 82 ? 7.934 2.800 0.633 1.00 87.81 82 LYS A CA 1
ATOM 669 C 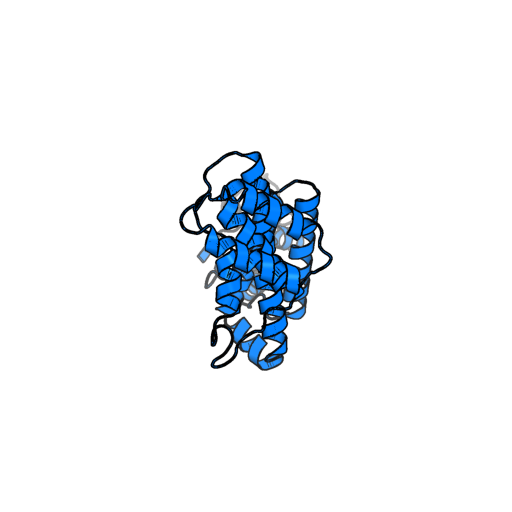C . LYS A 1 82 ? 8.522 3.534 1.837 1.00 87.81 82 LYS A C 1
ATOM 671 O O . LYS A 1 82 ? 7.772 4.235 2.519 1.00 87.81 82 LYS A O 1
ATOM 676 N N . GLU A 1 83 ? 9.821 3.388 2.088 1.00 90.31 83 GLU A N 1
ATOM 677 C CA . GLU A 1 83 ? 10.525 4.057 3.191 1.00 90.31 83 GLU A CA 1
ATOM 678 C C . GLU A 1 83 ? 10.530 5.581 3.039 1.00 90.31 83 GLU A C 1
ATOM 680 O O . GLU A 1 83 ? 10.275 6.295 4.010 1.00 90.31 83 GLU A O 1
ATOM 685 N N . LEU A 1 84 ? 10.724 6.090 1.820 1.00 90.06 84 LEU A N 1
ATOM 686 C CA . LEU A 1 84 ? 10.665 7.521 1.527 1.00 90.06 84 LEU A CA 1
ATOM 687 C C . LEU A 1 84 ? 9.287 8.112 1.856 1.00 90.06 84 LEU A C 1
ATOM 689 O O . LEU A 1 84 ? 9.196 9.155 2.505 1.00 90.06 84 LEU A O 1
ATOM 693 N N . GLY A 1 85 ? 8.208 7.427 1.471 1.00 90.19 85 GLY A N 1
ATOM 694 C CA . GLY A 1 85 ? 6.856 7.864 1.818 1.00 90.19 85 GLY A CA 1
ATOM 695 C C . GLY A 1 85 ? 6.583 7.777 3.324 1.00 90.19 85 GLY A C 1
ATOM 696 O O . GLY A 1 85 ? 5.949 8.671 3.881 1.00 90.19 85 GLY A O 1
ATOM 697 N N . VAL A 1 86 ? 7.129 6.766 4.018 1.00 93.56 86 VAL A N 1
ATOM 698 C CA . VAL A 1 86 ? 7.065 6.669 5.491 1.00 93.56 86 VAL A CA 1
ATOM 699 C C . VAL A 1 86 ? 7.761 7.861 6.145 1.00 93.56 86 VAL A C 1
ATOM 701 O O . VAL A 1 86 ? 7.207 8.455 7.069 1.00 93.56 86 VAL A O 1
ATOM 704 N N . LYS A 1 87 ? 8.933 8.252 5.642 1.00 93.88 87 LYS A N 1
ATOM 705 C CA . LYS A 1 87 ? 9.640 9.447 6.107 1.00 93.88 87 LYS A CA 1
ATOM 706 C C . LYS A 1 87 ? 8.784 10.705 5.925 1.00 93.88 87 LYS A C 1
ATOM 708 O O . LYS A 1 87 ? 8.534 11.397 6.907 1.00 93.88 87 LYS A O 1
ATOM 713 N N . SER A 1 88 ? 8.258 10.950 4.720 1.00 93.12 88 SER A N 1
ATOM 714 C CA . SER A 1 88 ? 7.363 12.093 4.462 1.00 93.12 88 SER A CA 1
ATOM 715 C C . SER A 1 88 ? 6.124 12.097 5.366 1.00 93.12 88 SER A C 1
ATOM 717 O O . SER A 1 88 ? 5.699 13.157 5.819 1.00 93.12 88 SER A O 1
ATOM 719 N N . TYR A 1 89 ? 5.555 10.922 5.659 1.00 95.62 89 TYR A N 1
ATOM 720 C CA . TYR A 1 89 ? 4.413 10.785 6.563 1.00 95.62 89 TYR A CA 1
ATOM 721 C C . TYR A 1 89 ? 4.758 11.224 7.992 1.00 95.62 89 TYR A C 1
ATOM 723 O O . TYR A 1 89 ? 4.015 12.001 8.591 1.00 95.62 89 TYR A O 1
ATOM 731 N N . TYR A 1 90 ? 5.890 10.770 8.538 1.00 95.44 90 TYR A N 1
ATOM 732 C CA . TYR A 1 90 ? 6.320 11.150 9.888 1.00 95.44 90 TYR A CA 1
ATOM 733 C C . TYR A 1 90 ? 6.774 12.612 9.995 1.00 95.44 90 TYR A C 1
ATOM 735 O O . TYR A 1 90 ? 6.659 13.200 11.067 1.00 95.44 90 TYR A O 1
ATOM 743 N N . GLU A 1 91 ? 7.216 13.219 8.893 1.00 95.44 91 GLU A N 1
ATOM 744 C CA . GLU A 1 91 ? 7.499 14.659 8.791 1.00 95.44 91 GLU A CA 1
ATOM 745 C C . GLU A 1 91 ? 6.223 15.521 8.691 1.00 95.44 91 GLU A C 1
ATOM 747 O O . GLU A 1 91 ? 6.308 16.744 8.606 1.00 95.44 91 GLU A O 1
ATOM 752 N N . GLY A 1 92 ? 5.031 14.910 8.684 1.00 92.44 92 GLY A N 1
ATOM 753 C CA . GLY A 1 92 ? 3.752 15.617 8.559 1.00 92.44 92 GLY A CA 1
ATOM 754 C C . GLY A 1 92 ? 3.403 16.033 7.126 1.00 92.44 92 GLY A C 1
ATOM 755 O O . GLY A 1 92 ? 2.354 16.630 6.890 1.00 92.44 92 GLY A O 1
ATOM 756 N N . ASN A 1 93 ? 4.232 15.692 6.136 1.00 93.06 93 ASN A N 1
ATOM 757 C CA . ASN A 1 93 ? 3.990 16.023 4.736 1.00 93.06 93 ASN A CA 1
ATOM 758 C C . ASN A 1 93 ? 3.085 14.973 4.068 1.00 93.06 93 ASN A C 1
ATOM 760 O O . ASN A 1 93 ? 3.518 14.181 3.224 1.00 93.06 93 ASN A O 1
ATOM 764 N N . MET A 1 94 ? 1.801 14.981 4.443 1.00 91.56 94 MET A N 1
ATOM 765 C CA . MET A 1 94 ? 0.809 14.009 3.963 1.00 91.56 94 MET A CA 1
ATOM 766 C C . MET A 1 94 ? 0.658 14.033 2.441 1.00 91.56 94 MET A C 1
ATOM 768 O O . MET A 1 94 ? 0.558 12.979 1.823 1.00 91.56 94 MET A O 1
ATOM 772 N N . LYS A 1 95 ? 0.697 15.218 1.815 1.00 89.62 95 LYS A N 1
ATOM 773 C CA . LYS A 1 95 ? 0.596 15.353 0.353 1.00 89.62 95 LYS A CA 1
ATOM 774 C C . LYS A 1 95 ? 1.747 14.635 -0.359 1.00 89.62 95 LYS A C 1
ATOM 776 O O . LYS A 1 95 ? 1.499 13.918 -1.324 1.00 89.62 95 LYS A O 1
ATOM 781 N N . SER A 1 96 ? 2.977 14.802 0.132 1.00 90.75 96 SER A N 1
ATOM 782 C CA . SER A 1 96 ? 4.146 14.090 -0.394 1.00 90.75 96 SER A CA 1
ATOM 783 C C . SER A 1 96 ? 4.018 12.585 -0.177 1.00 90.75 96 SER A C 1
ATOM 785 O O . SER A 1 96 ? 4.154 11.824 -1.128 1.00 90.75 96 SER A O 1
ATOM 787 N N . ALA A 1 97 ? 3.669 12.149 1.039 1.00 93.31 97 ALA A N 1
ATOM 788 C CA . ALA A 1 97 ? 3.493 10.728 1.344 1.00 93.31 97 ALA A CA 1
ATOM 789 C C . ALA A 1 97 ? 2.443 10.059 0.438 1.00 93.31 97 ALA A C 1
ATOM 791 O O . ALA A 1 97 ? 2.698 8.984 -0.103 1.00 93.31 97 ALA A O 1
ATOM 792 N N . ILE A 1 98 ? 1.299 10.723 0.222 1.00 91.31 98 ILE A N 1
ATOM 793 C CA . ILE A 1 98 ? 0.232 10.256 -0.673 1.00 91.31 98 ILE A CA 1
ATOM 794 C C . ILE A 1 98 ? 0.737 10.150 -2.113 1.00 91.31 98 ILE A C 1
ATOM 796 O O . ILE A 1 98 ? 0.566 9.108 -2.732 1.00 91.31 98 ILE A O 1
ATOM 800 N N . SER A 1 99 ? 1.403 11.185 -2.636 1.00 89.56 99 SER A N 1
ATOM 801 C CA . SER A 1 99 ? 1.949 11.150 -4.001 1.00 89.56 99 SER A CA 1
ATOM 802 C C . SER A 1 99 ? 2.946 10.003 -4.177 1.00 89.56 99 SER A C 1
ATOM 804 O O . SER A 1 99 ? 2.811 9.203 -5.095 1.00 89.56 99 SER A O 1
ATOM 806 N N . ILE A 1 100 ? 3.904 9.874 -3.254 1.00 89.62 100 ILE A N 1
ATOM 807 C CA . ILE A 1 100 ? 4.968 8.864 -3.309 1.00 89.62 100 ILE A CA 1
ATOM 808 C C . ILE A 1 100 ? 4.386 7.446 -3.308 1.00 89.62 100 ILE A C 1
ATOM 810 O O . ILE A 1 100 ? 4.781 6.601 -4.113 1.00 89.62 100 ILE A O 1
ATOM 814 N N . TRP A 1 101 ? 3.453 7.161 -2.396 1.00 94.12 101 TRP A N 1
ATOM 815 C CA . TRP A 1 101 ? 2.837 5.840 -2.322 1.00 94.12 101 TRP A CA 1
ATOM 816 C C . TRP A 1 101 ? 1.850 5.578 -3.461 1.00 94.12 101 TRP A C 1
ATOM 818 O O . TRP A 1 101 ? 1.748 4.431 -3.888 1.00 94.12 101 TRP A O 1
ATOM 828 N N . GLY A 1 102 ? 1.161 6.604 -3.965 1.00 90.50 102 GLY A N 1
ATOM 829 C CA . GLY A 1 102 ? 0.240 6.503 -5.097 1.00 90.50 102 GLY A CA 1
ATOM 830 C C . GLY A 1 102 ? 0.975 6.144 -6.382 1.00 90.50 102 GLY A C 1
ATOM 831 O O . GLY A 1 102 ? 0.604 5.187 -7.058 1.00 90.50 102 GLY A O 1
ATOM 832 N N . ASP A 1 103 ? 2.088 6.826 -6.654 1.00 86.94 103 ASP A N 1
ATOM 833 C CA . ASP A 1 103 ? 2.935 6.540 -7.812 1.00 86.94 103 ASP A CA 1
ATOM 834 C C . ASP A 1 103 ? 3.518 5.119 -7.740 1.00 86.94 103 ASP A C 1
ATOM 836 O O . ASP A 1 103 ? 3.518 4.389 -8.732 1.00 86.94 103 ASP A O 1
ATOM 840 N N . ALA A 1 104 ? 3.976 4.682 -6.560 1.00 88.56 104 ALA A N 1
ATOM 841 C CA . ALA A 1 104 ? 4.460 3.313 -6.362 1.00 88.56 104 ALA A CA 1
ATOM 842 C C . ALA A 1 104 ? 3.360 2.257 -6.523 1.00 88.56 104 ALA A C 1
ATOM 844 O O . ALA A 1 104 ? 3.604 1.204 -7.115 1.00 88.56 104 ALA A O 1
ATOM 845 N N . LEU A 1 105 ? 2.158 2.529 -6.009 1.00 90.50 105 LEU A N 1
ATOM 846 C CA . LEU A 1 105 ? 1.004 1.650 -6.165 1.00 90.50 105 LEU A CA 1
ATOM 847 C C . LEU A 1 105 ? 0.656 1.484 -7.648 1.00 90.50 105 LEU A C 1
ATOM 849 O O . LEU A 1 105 ? 0.523 0.354 -8.112 1.00 90.50 105 LEU A O 1
ATOM 853 N N . MET A 1 106 ? 0.568 2.588 -8.394 1.00 86.25 106 MET A N 1
ATOM 854 C CA . MET A 1 106 ? 0.275 2.560 -9.828 1.00 86.25 106 MET A CA 1
ATOM 855 C C . MET A 1 106 ? 1.338 1.802 -10.616 1.00 86.25 106 MET A C 1
ATOM 857 O O . MET A 1 106 ? 0.989 0.964 -11.441 1.00 86.25 106 MET A O 1
ATOM 861 N N . ARG A 1 107 ? 2.625 2.005 -10.310 1.00 85.38 107 ARG A N 1
ATOM 862 C CA . ARG A 1 107 ? 3.720 1.236 -10.926 1.00 85.38 107 ARG A CA 1
ATOM 863 C C . ARG A 1 107 ? 3.574 -0.267 -10.696 1.00 85.38 107 ARG A C 1
ATOM 865 O O . ARG A 1 107 ? 3.750 -1.038 -11.631 1.00 85.38 107 ARG A O 1
ATOM 872 N N . LEU A 1 108 ? 3.221 -0.694 -9.482 1.00 87.50 108 LEU A N 1
ATOM 873 C CA . LEU A 1 108 ? 2.959 -2.110 -9.201 1.00 87.50 108 LEU A CA 1
ATOM 874 C C . LEU A 1 108 ? 1.722 -2.625 -9.955 1.00 87.50 108 LEU A C 1
ATOM 876 O O . LEU A 1 108 ? 1.734 -3.741 -10.464 1.00 87.50 108 LEU A O 1
ATOM 880 N N . LEU A 1 109 ? 0.652 -1.839 -10.064 1.00 88.19 109 LEU A N 1
ATOM 881 C CA . LEU A 1 109 ? -0.519 -2.243 -10.848 1.00 88.19 109 LEU A CA 1
ATOM 882 C C . LEU A 1 109 ? -0.171 -2.406 -12.337 1.00 88.19 109 LEU A C 1
ATOM 884 O O . LEU A 1 109 ? -0.497 -3.441 -12.912 1.00 88.19 109 LEU A O 1
ATOM 888 N N . CYS A 1 110 ? 0.559 -1.459 -12.933 1.00 85.06 110 CYS A N 1
ATOM 889 C CA . CYS A 1 110 ? 1.030 -1.556 -14.320 1.00 85.06 110 CYS A CA 1
ATOM 890 C C . CYS A 1 110 ? 1.975 -2.746 -14.523 1.00 85.06 110 CYS A C 1
ATOM 892 O O . CYS A 1 110 ? 1.835 -3.499 -15.484 1.00 85.06 110 CYS A O 1
ATOM 894 N N . MET A 1 111 ? 2.899 -2.968 -13.586 1.00 82.69 111 MET A N 1
ATOM 895 C CA . MET A 1 111 ? 3.848 -4.077 -13.644 1.00 82.69 111 MET A CA 1
ATOM 896 C C . MET A 1 111 ? 3.154 -5.445 -13.603 1.00 82.69 111 MET A C 1
ATOM 898 O O . MET A 1 111 ? 3.640 -6.373 -14.240 1.00 82.69 111 MET A O 1
ATOM 902 N N . ARG A 1 112 ? 2.013 -5.576 -12.907 1.00 86.25 112 ARG A N 1
ATOM 903 C CA . ARG A 1 112 ? 1.182 -6.797 -12.919 1.00 86.25 112 ARG A CA 1
ATOM 904 C C . ARG A 1 112 ? 0.582 -7.074 -14.302 1.00 86.25 112 ARG A C 1
ATOM 906 O O . ARG A 1 112 ? 0.481 -8.228 -14.702 1.00 86.25 112 ARG A O 1
ATOM 913 N N . GLU A 1 113 ? 0.187 -6.024 -15.015 1.00 83.75 113 GLU A N 1
ATOM 914 C CA . GLU A 1 113 ? -0.406 -6.117 -16.357 1.00 83.75 113 GLU A CA 1
ATOM 915 C C . GLU A 1 113 ? 0.637 -6.276 -17.472 1.00 83.75 113 GLU A C 1
ATOM 917 O O . GLU A 1 113 ? 0.284 -6.515 -18.628 1.00 83.75 113 GLU A O 1
ATOM 922 N N . SER A 1 114 ? 1.926 -6.129 -17.159 1.00 81.81 114 SER A N 1
ATOM 923 C CA . SER A 1 114 ? 2.988 -6.128 -18.158 1.00 81.81 114 SER A CA 1
ATOM 924 C C . SER A 1 114 ? 3.594 -7.517 -18.385 1.00 81.81 114 SER A C 1
ATOM 926 O O . SER A 1 114 ? 3.416 -8.470 -17.621 1.00 81.81 114 SER A O 1
ATOM 928 N N . LYS A 1 115 ? 4.392 -7.638 -19.452 1.00 78.31 115 LYS A N 1
ATOM 929 C CA . LYS A 1 115 ? 5.150 -8.865 -19.760 1.00 78.31 115 LYS A CA 1
ATOM 930 C C . LYS A 1 115 ? 6.147 -9.227 -18.657 1.00 78.31 115 LYS A C 1
ATOM 932 O O . LYS A 1 115 ? 6.517 -10.393 -18.519 1.00 78.31 115 LYS A O 1
ATOM 937 N N . ALA A 1 116 ? 6.555 -8.252 -17.849 1.00 75.06 116 ALA A N 1
ATOM 938 C CA . ALA A 1 116 ? 7.421 -8.476 -16.708 1.00 75.06 116 ALA A CA 1
ATOM 939 C C . ALA A 1 116 ? 6.791 -9.350 -15.631 1.00 75.06 116 ALA A C 1
ATOM 941 O O . ALA A 1 116 ? 7.496 -10.157 -15.030 1.00 75.06 116 ALA A O 1
ATOM 942 N N . 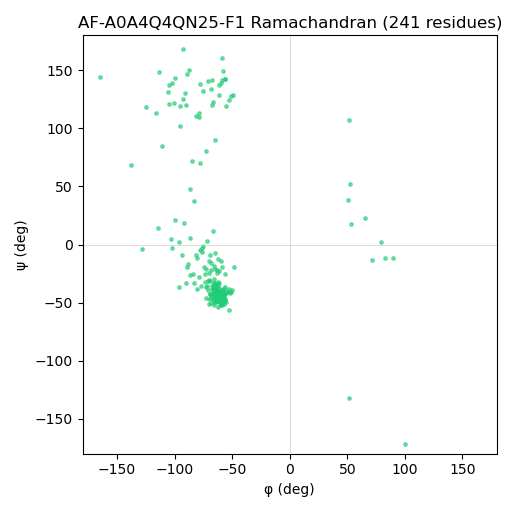TRP A 1 117 ? 5.478 -9.234 -15.410 1.00 82.94 117 TRP A N 1
ATOM 943 C CA . TRP A 1 117 ? 4.769 -10.118 -14.491 1.00 82.94 117 TRP A CA 1
ATOM 944 C C . TRP A 1 117 ? 4.885 -11.578 -14.921 1.00 82.94 117 TRP A C 1
ATOM 946 O O . TRP A 1 117 ? 5.187 -12.442 -14.103 1.00 82.94 117 TRP A O 1
ATOM 956 N N . THR A 1 118 ? 4.727 -11.848 -16.219 1.00 81.81 118 THR A N 1
ATOM 957 C CA . THR A 1 118 ? 4.852 -13.210 -16.760 1.00 81.81 118 THR A CA 1
ATOM 958 C C . THR A 1 118 ? 6.256 -13.764 -16.506 1.00 81.81 118 THR A C 1
ATOM 960 O O . THR A 1 118 ? 6.394 -14.834 -15.917 1.00 81.81 118 THR A O 1
ATOM 963 N N . LYS A 1 119 ? 7.301 -12.989 -16.823 1.00 76.00 119 LYS A N 1
ATOM 964 C CA . LYS A 1 119 ? 8.700 -13.366 -16.547 1.00 76.00 119 LYS A CA 1
ATOM 965 C C . LYS A 1 119 ? 8.968 -13.581 -15.050 1.00 76.00 119 LYS A C 1
ATOM 967 O O . LYS A 1 119 ? 9.656 -14.522 -14.663 1.00 76.00 119 LYS A O 1
ATOM 972 N N . LEU A 1 120 ? 8.418 -12.725 -14.188 1.00 75.94 120 LEU A N 1
ATOM 973 C CA . LEU A 1 120 ? 8.530 -12.854 -12.732 1.00 75.94 120 LEU A CA 1
ATOM 974 C C . LEU A 1 120 ? 7.923 -14.150 -12.213 1.00 75.94 120 LEU A C 1
ATOM 976 O O . LEU A 1 120 ? 8.492 -14.798 -11.329 1.00 75.94 120 LEU A O 1
ATOM 980 N N . MET A 1 121 ? 6.752 -14.485 -12.742 1.00 82.75 121 MET A N 1
ATOM 981 C CA . MET A 1 121 ? 6.026 -15.696 -12.406 1.00 82.75 121 MET A CA 1
ATOM 982 C C . MET A 1 121 ? 6.780 -16.943 -12.868 1.00 82.75 121 MET A C 1
ATOM 984 O O . MET A 1 121 ? 6.832 -17.917 -12.121 1.00 82.75 121 MET A O 1
ATOM 988 N N . GLU A 1 122 ? 7.417 -16.899 -14.039 1.00 82.62 122 GLU A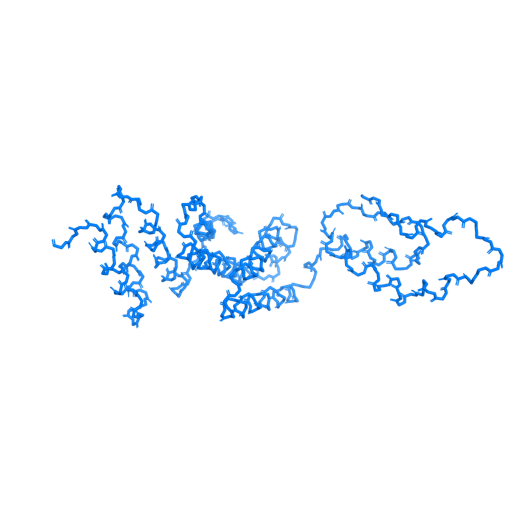 N 1
ATOM 989 C CA . GLU A 1 122 ? 8.273 -17.979 -14.547 1.00 82.62 122 GLU A CA 1
ATOM 990 C C . GLU A 1 122 ? 9.528 -18.188 -13.687 1.00 82.62 122 GLU A C 1
ATOM 992 O O . GLU A 1 122 ? 9.887 -19.328 -13.399 1.00 82.62 122 GLU A O 1
ATOM 997 N N . MET A 1 123 ? 10.183 -17.110 -13.242 1.00 76.31 123 MET A N 1
ATOM 998 C CA . MET A 1 123 ? 11.457 -17.210 -12.514 1.00 76.31 123 MET A CA 1
ATOM 999 C C . MET A 1 123 ? 11.311 -17.555 -11.030 1.00 76.31 123 MET A C 1
ATOM 1001 O O . MET A 1 123 ? 12.128 -18.294 -10.486 1.00 76.31 123 MET A O 1
ATOM 1005 N N . TYR A 1 124 ? 10.298 -17.010 -10.357 1.00 78.12 124 TYR A N 1
ATOM 1006 C CA . TYR A 1 124 ? 10.210 -17.046 -8.889 1.00 78.12 124 TYR A CA 1
ATOM 1007 C C . TYR A 1 124 ? 8.866 -17.572 -8.365 1.00 78.12 124 TYR A C 1
ATOM 1009 O O . TYR A 1 124 ? 8.683 -17.693 -7.149 1.00 78.12 124 TYR A O 1
ATOM 1017 N N . GLY A 1 125 ? 7.911 -17.863 -9.254 1.00 85.56 125 GLY A N 1
ATOM 1018 C CA . GLY A 1 125 ? 6.623 -18.457 -8.911 1.00 85.56 125 GLY A CA 1
ATOM 1019 C C . GLY A 1 125 ? 5.873 -17.720 -7.797 1.00 85.56 125 GLY A C 1
ATOM 1020 O O . GLY A 1 125 ? 5.733 -16.497 -7.792 1.00 85.56 125 GLY A O 1
ATOM 1021 N N . GLU A 1 126 ? 5.378 -18.477 -6.819 1.00 88.31 126 GLU A N 1
ATOM 1022 C CA . GLU A 1 126 ? 4.526 -17.952 -5.742 1.00 88.31 126 GLU A CA 1
ATOM 1023 C C . GLU A 1 126 ? 5.257 -17.020 -4.767 1.00 88.31 126 GLU A C 1
ATOM 1025 O O . GLU A 1 126 ? 4.629 -16.179 -4.117 1.00 88.31 126 GLU A O 1
ATOM 1030 N N . THR A 1 127 ? 6.584 -17.108 -4.666 1.00 85.06 127 THR A N 1
ATOM 1031 C CA . THR A 1 127 ? 7.366 -16.189 -3.829 1.00 85.06 127 THR A CA 1
ATOM 1032 C C . THR A 1 127 ? 7.285 -14.760 -4.363 1.00 85.06 127 THR A C 1
ATOM 1034 O O . THR A 1 127 ? 7.152 -13.822 -3.571 1.00 85.06 127 THR A O 1
ATOM 1037 N N . SER A 1 128 ? 7.270 -14.587 -5.690 1.00 83.88 128 SER A N 1
ATOM 1038 C CA . SER A 1 128 ? 7.011 -13.286 -6.318 1.00 83.88 128 SER A CA 1
ATOM 1039 C C . SER A 1 128 ? 5.621 -12.773 -5.991 1.00 83.88 128 SER A C 1
ATOM 1041 O O . SER A 1 128 ? 5.500 -11.625 -5.564 1.00 83.88 128 SER A O 1
ATOM 1043 N N . ILE A 1 129 ? 4.593 -13.626 -6.092 1.00 89.38 129 ILE A N 1
ATOM 1044 C CA . ILE A 1 129 ? 3.220 -13.245 -5.734 1.00 89.38 129 ILE A CA 1
ATOM 1045 C C . ILE A 1 129 ? 3.169 -12.715 -4.304 1.00 89.38 129 ILE A C 1
ATOM 1047 O O . ILE A 1 129 ? 2.659 -11.624 -4.067 1.00 89.38 129 ILE A O 1
ATOM 1051 N N . ASN A 1 130 ? 3.748 -13.445 -3.350 1.00 90.25 130 ASN A N 1
ATOM 1052 C CA . ASN A 1 130 ? 3.717 -13.055 -1.944 1.00 90.25 130 ASN A CA 1
ATOM 1053 C C . ASN A 1 130 ? 4.397 -11.704 -1.688 1.00 90.25 130 ASN A C 1
ATOM 1055 O O . ASN A 1 130 ? 3.838 -10.865 -0.973 1.00 90.25 130 ASN A O 1
ATOM 1059 N N . ARG A 1 131 ? 5.581 -11.466 -2.269 1.00 87.88 131 ARG A N 1
ATOM 1060 C CA . ARG A 1 131 ? 6.299 -10.185 -2.124 1.00 87.88 131 ARG A CA 1
ATOM 1061 C C . ARG A 1 131 ? 5.504 -9.043 -2.756 1.00 87.88 131 ARG A C 1
ATOM 1063 O O . ARG A 1 131 ? 5.312 -8.005 -2.120 1.00 87.88 131 ARG A O 1
ATOM 1070 N N . PHE A 1 132 ? 4.996 -9.260 -3.965 1.00 90.06 132 PHE A N 1
ATOM 1071 C CA . PHE A 1 132 ? 4.254 -8.263 -4.728 1.00 90.06 132 PHE A CA 1
ATOM 1072 C C . PHE A 1 132 ? 2.930 -7.894 -4.057 1.00 90.06 132 PHE A C 1
ATOM 1074 O O . PHE A 1 132 ? 2.663 -6.719 -3.814 1.00 90.06 132 PHE A O 1
ATOM 1081 N N . ALA A 1 133 ? 2.143 -8.895 -3.665 1.00 92.69 133 ALA A N 1
ATOM 1082 C CA . ALA A 1 133 ? 0.877 -8.717 -2.969 1.00 92.69 133 ALA A CA 1
ATOM 1083 C C . ALA A 1 133 ? 1.057 -8.003 -1.627 1.00 92.69 133 ALA A C 1
ATOM 1085 O O . ALA A 1 133 ? 0.291 -7.096 -1.294 1.00 92.69 133 ALA A O 1
ATOM 1086 N N . THR A 1 134 ? 2.115 -8.348 -0.885 1.00 93.06 134 THR A N 1
ATOM 1087 C CA . THR A 1 134 ? 2.456 -7.685 0.381 1.00 93.06 134 THR A CA 1
ATOM 1088 C C . THR A 1 134 ? 2.787 -6.208 0.170 1.00 93.06 134 THR A C 1
ATOM 1090 O O . THR A 1 134 ? 2.311 -5.366 0.934 1.00 93.06 134 THR A O 1
ATOM 1093 N N . LEU A 1 135 ? 3.577 -5.872 -0.856 1.00 92.06 135 LEU A N 1
ATOM 1094 C CA . LEU A 1 135 ? 3.911 -4.483 -1.184 1.00 92.06 135 LEU A CA 1
ATOM 1095 C C . LEU A 1 135 ? 2.679 -3.706 -1.645 1.00 92.06 135 LEU A C 1
ATOM 1097 O O . LEU A 1 135 ? 2.375 -2.671 -1.053 1.00 92.06 135 LEU A O 1
ATOM 1101 N N . LEU A 1 136 ? 1.936 -4.233 -2.620 1.00 92.75 136 LEU A N 1
ATOM 1102 C CA . LEU A 1 136 ? 0.729 -3.607 -3.163 1.00 92.75 136 LEU A CA 1
ATOM 1103 C C . LEU A 1 136 ? -0.295 -3.332 -2.049 1.00 92.75 136 LEU A C 1
ATOM 1105 O O . LEU A 1 136 ? -0.762 -2.205 -1.880 1.00 92.75 136 LEU A O 1
ATOM 1109 N N . CYS A 1 137 ? -0.553 -4.331 -1.199 1.00 93.94 137 CYS A N 1
ATOM 1110 C CA . CYS A 1 137 ? -1.415 -4.181 -0.031 1.00 93.94 137 CYS A CA 1
ATOM 1111 C C . CYS A 1 137 ? -0.861 -3.154 0.969 1.00 93.94 137 CYS A C 1
ATOM 1113 O O . CYS A 1 137 ? -1.630 -2.373 1.528 1.00 93.94 137 CYS A O 1
ATOM 1115 N N . SER A 1 138 ? 0.454 -3.137 1.217 1.00 94.31 138 SER A N 1
ATOM 1116 C CA . SER A 1 138 ? 1.082 -2.173 2.128 1.00 94.31 138 SER A CA 1
ATOM 1117 C C . SER A 1 138 ? 0.947 -0.734 1.627 1.00 94.31 138 SER A C 1
ATOM 1119 O O . SER A 1 138 ? 0.754 0.151 2.461 1.00 94.31 138 SER A O 1
ATOM 1121 N N . PHE A 1 139 ? 1.049 -0.486 0.319 1.00 94.00 139 PHE A N 1
ATOM 1122 C CA . PHE A 1 139 ? 0.874 0.850 -0.253 1.00 94.00 139 PHE A CA 1
ATOM 1123 C C . PHE A 1 139 ? -0.568 1.331 -0.132 1.00 94.00 139 PHE A C 1
ATOM 1125 O O . PHE A 1 139 ? -0.775 2.396 0.441 1.00 94.00 139 PHE A O 1
ATOM 1132 N N . GLY A 1 140 ? -1.560 0.528 -0.540 1.00 93.25 140 GLY A N 1
ATOM 1133 C CA . GLY A 1 140 ? -2.977 0.904 -0.397 1.00 93.25 140 GLY A CA 1
ATOM 1134 C C . GLY A 1 140 ? -3.366 1.171 1.063 1.00 93.25 140 GLY A C 1
ATOM 1135 O O . GLY A 1 140 ? -4.031 2.152 1.401 1.00 93.25 140 GLY A O 1
ATOM 1136 N N . LEU A 1 141 ? -2.840 0.357 1.980 1.00 94.31 141 LEU A N 1
ATOM 1137 C CA . LEU A 1 141 ? -2.999 0.565 3.413 1.00 94.31 141 LEU A CA 1
ATOM 1138 C C . LEU A 1 141 ? -2.354 1.880 3.889 1.00 94.31 141 LEU A C 1
ATOM 1140 O O . LEU A 1 141 ? -2.967 2.601 4.680 1.00 94.31 141 LEU A O 1
ATOM 1144 N N . ASN A 1 142 ? -1.128 2.184 3.467 1.00 94.69 142 ASN A N 1
ATOM 1145 C CA . ASN A 1 142 ? -0.428 3.413 3.848 1.00 94.69 142 ASN A CA 1
ATOM 1146 C C . ASN A 1 142 ? -1.104 4.669 3.275 1.00 94.69 142 ASN A C 1
ATOM 1148 O O . ASN A 1 142 ? -1.287 5.637 4.012 1.00 94.69 142 ASN A O 1
ATOM 1152 N N . LEU A 1 143 ? -1.549 4.622 2.018 1.00 92.00 143 LEU A N 1
ATOM 1153 C CA . LEU A 1 143 ? -2.336 5.682 1.387 1.00 92.00 143 LEU A CA 1
ATOM 1154 C C . LEU A 1 143 ? -3.609 5.976 2.171 1.00 92.00 143 LEU A C 1
ATOM 1156 O O . LEU A 1 143 ? -3.811 7.105 2.612 1.00 92.00 143 LEU A O 1
ATOM 1160 N N . THR A 1 144 ? -4.386 4.931 2.474 1.00 91.00 144 THR A N 1
ATOM 1161 C CA . THR A 1 144 ? -5.595 5.048 3.301 1.00 91.00 144 THR A CA 1
ATOM 1162 C C . THR A 1 144 ? -5.293 5.740 4.635 1.00 91.00 144 THR A C 1
ATOM 1164 O O . THR A 1 144 ? -6.063 6.577 5.097 1.00 91.00 144 THR A O 1
ATOM 1167 N N . GLN A 1 145 ? -4.159 5.428 5.270 1.00 92.69 145 GLN A N 1
ATOM 1168 C CA . GLN A 1 145 ? -3.770 6.070 6.526 1.00 92.69 145 GLN A CA 1
ATOM 1169 C C . GLN A 1 145 ? -3.472 7.562 6.365 1.00 92.69 145 GLN A C 1
ATOM 1171 O O . GLN A 1 145 ? -3.926 8.351 7.193 1.00 92.69 145 GLN A O 1
ATOM 1176 N N . ALA A 1 146 ? -2.694 7.948 5.353 1.00 91.94 146 ALA A N 1
ATOM 1177 C CA . ALA A 1 146 ? -2.382 9.355 5.113 1.00 91.94 146 ALA A CA 1
ATOM 1178 C C . ALA A 1 146 ? -3.635 10.156 4.744 1.00 91.94 146 ALA A C 1
ATOM 1180 O O . ALA A 1 146 ? -3.818 11.264 5.246 1.00 91.94 146 ALA A O 1
ATOM 1181 N N . GLU A 1 147 ? -4.537 9.573 3.955 1.00 88.19 147 GLU A N 1
ATOM 1182 C CA . GLU A 1 147 ? -5.840 10.162 3.647 1.00 88.19 147 GLU A CA 1
ATOM 1183 C C . GLU A 1 147 ? -6.685 10.370 4.907 1.00 88.19 147 GLU A C 1
ATOM 1185 O O . GLU A 1 147 ? -7.176 11.472 5.141 1.00 88.19 147 GLU A O 1
ATOM 1190 N N . ILE A 1 148 ? -6.772 9.368 5.790 1.00 87.44 148 ILE A N 1
ATOM 1191 C CA . ILE A 1 148 ? -7.467 9.499 7.080 1.00 87.44 148 ILE A CA 1
ATOM 1192 C C . ILE A 1 148 ? -6.901 10.657 7.913 1.00 87.44 148 ILE A C 1
ATOM 1194 O O . ILE A 1 148 ? -7.672 11.389 8.539 1.00 87.44 148 ILE A O 1
ATOM 1198 N N . VAL A 1 149 ? -5.574 10.812 7.966 1.00 89.31 149 VAL A N 1
ATOM 1199 C CA . VAL A 1 149 ? -4.941 11.922 8.699 1.00 89.31 149 VAL A CA 1
ATOM 1200 C C . VAL A 1 149 ? -5.319 13.256 8.059 1.00 89.31 149 VAL A C 1
ATOM 1202 O O . VAL A 1 149 ? -5.834 14.131 8.751 1.00 89.31 149 VAL A O 1
ATOM 1205 N N . ARG A 1 150 ? -5.182 13.369 6.735 1.00 84.44 150 ARG A N 1
ATOM 1206 C CA . ARG A 1 150 ? -5.547 14.567 5.970 1.00 84.44 150 ARG A CA 1
ATOM 1207 C C . ARG A 1 150 ? -7.018 14.957 6.161 1.00 84.44 150 ARG A C 1
ATOM 1209 O O . ARG A 1 150 ? -7.331 16.132 6.330 1.00 84.44 150 ARG A O 1
ATOM 1216 N N . TRP A 1 151 ? -7.940 13.993 6.184 1.00 79.94 151 TRP A N 1
ATOM 1217 C CA . TRP A 1 151 ? -9.372 14.264 6.377 1.00 79.94 151 TRP A CA 1
ATOM 1218 C C . TRP A 1 151 ? -9.696 14.821 7.761 1.00 79.94 151 TRP A C 1
ATOM 1220 O O . TRP A 1 151 ? -10.600 15.646 7.892 1.00 79.94 151 TRP A O 1
ATOM 1230 N N . ARG A 1 152 ? -8.960 14.400 8.798 1.00 79.00 152 ARG A N 1
ATOM 1231 C CA . ARG A 1 152 ? -9.140 14.935 10.157 1.00 79.00 152 ARG A CA 1
ATOM 1232 C C . ARG A 1 152 ? -8.764 16.412 10.253 1.00 79.00 152 ARG A C 1
ATOM 1234 O O . ARG A 1 152 ? -9.344 17.109 11.077 1.00 79.00 152 ARG A O 1
ATOM 1241 N N . GLU A 1 153 ? -7.831 16.872 9.426 1.00 75.19 153 GLU A N 1
ATOM 1242 C CA . GLU A 1 153 ? -7.344 18.255 9.433 1.00 75.19 153 GLU A CA 1
ATOM 1243 C C . GLU A 1 153 ? -8.251 19.210 8.643 1.00 75.19 153 GLU A C 1
ATOM 1245 O O . GLU A 1 153 ? -8.398 20.366 9.024 1.00 75.19 153 GLU A O 1
ATOM 1250 N N . VAL A 1 154 ? -8.887 18.741 7.562 1.00 65.31 154 VAL A N 1
ATOM 1251 C CA . VAL A 1 154 ? -9.530 19.631 6.571 1.00 65.31 154 VAL A CA 1
ATOM 1252 C C . VAL A 1 154 ? -11.066 19.719 6.714 1.00 65.31 154 VAL A C 1
ATOM 1254 O O . VAL A 1 154 ? -11.715 20.506 6.031 1.00 65.31 154 VAL A O 1
ATOM 1257 N N . SER A 1 155 ? -11.688 18.976 7.638 1.00 57.59 155 SER A N 1
ATOM 1258 C CA . SER A 1 155 ? -13.151 18.971 7.891 1.00 57.59 155 SER A CA 1
ATOM 1259 C C . SER A 1 155 ? -14.049 18.714 6.661 1.00 57.59 155 SER A C 1
ATOM 1261 O O . SER A 1 155 ? -15.248 18.988 6.694 1.00 57.59 155 SER A O 1
ATOM 1263 N N . TRP A 1 156 ? -13.499 18.169 5.571 1.00 51.75 156 TRP A N 1
ATOM 1264 C CA . TRP A 1 156 ? -14.212 18.020 4.299 1.00 51.75 156 TRP A CA 1
ATOM 1265 C C . TRP A 1 156 ? -14.755 16.602 4.096 1.00 51.75 156 TRP A C 1
ATOM 1267 O O . TRP A 1 156 ? -14.110 15.608 4.430 1.00 51.75 156 TRP A O 1
ATOM 1277 N N . SER A 1 157 ? -15.944 16.514 3.495 1.00 49.06 157 SER A N 1
ATOM 1278 C CA . SER A 1 157 ? -16.554 15.289 2.976 1.00 49.06 157 SER A CA 1
ATOM 1279 C C . SER A 1 157 ? -15.731 14.729 1.809 1.00 49.06 157 SER A C 1
ATOM 1281 O O . SER A 1 157 ? -15.945 15.100 0.654 1.00 49.06 157 SER A O 1
ATOM 1283 N N . ALA A 1 158 ? -14.759 13.873 2.102 1.00 49.38 158 ALA A N 1
ATOM 1284 C CA . ALA A 1 158 ? -13.973 13.212 1.070 1.00 49.38 158 ALA A CA 1
ATOM 1285 C C . ALA A 1 158 ? -14.826 12.228 0.253 1.00 49.38 158 ALA A C 1
ATOM 1287 O O . ALA A 1 158 ? -15.697 11.528 0.780 1.00 49.38 158 ALA A O 1
ATOM 1288 N N . THR A 1 159 ? -14.551 12.194 -1.048 1.00 49.59 159 THR A N 1
ATOM 1289 C CA . THR A 1 159 ? -15.062 11.220 -2.012 1.00 49.59 159 THR A CA 1
ATOM 1290 C C . THR A 1 159 ? -14.730 9.790 -1.578 1.00 49.59 159 THR A C 1
ATOM 1292 O O . THR A 1 159 ? -13.686 9.517 -0.995 1.00 49.59 159 THR A O 1
ATOM 1295 N N . ARG A 1 160 ? -15.686 8.891 -1.826 1.00 53.19 160 ARG A N 1
ATOM 1296 C CA . ARG A 1 160 ? -15.895 7.586 -1.171 1.00 53.19 160 ARG A CA 1
ATOM 1297 C C . ARG A 1 160 ? -14.894 6.474 -1.508 1.00 53.19 160 ARG A C 1
ATOM 1299 O O . ARG A 1 160 ? -15.094 5.356 -1.040 1.00 53.19 160 ARG A O 1
ATOM 1306 N N . GLU A 1 161 ? -13.869 6.738 -2.301 1.00 54.19 161 GLU A N 1
ATOM 1307 C CA . GLU A 1 161 ? -12.944 5.700 -2.754 1.00 54.19 161 GLU A CA 1
ATOM 1308 C C . GLU A 1 161 ? -11.727 5.680 -1.833 1.00 54.19 161 GLU A C 1
ATOM 1310 O O . GLU A 1 161 ? -10.867 6.555 -1.881 1.00 54.19 161 GLU A O 1
ATOM 1315 N N . THR A 1 162 ? -11.698 4.713 -0.918 1.00 59.69 162 THR A N 1
ATOM 1316 C CA . THR A 1 162 ? -10.475 4.372 -0.192 1.00 59.69 162 THR A CA 1
ATOM 1317 C C . THR A 1 162 ? -9.705 3.320 -0.958 1.00 59.69 162 THR A C 1
ATOM 1319 O O . THR A 1 162 ? -10.277 2.360 -1.469 1.00 59.69 162 THR A O 1
ATOM 1322 N N . ASP A 1 163 ? -8.381 3.386 -0.864 1.00 68.56 163 ASP A N 1
ATOM 1323 C CA . ASP A 1 163 ? -7.481 2.327 -1.334 1.00 68.56 163 ASP A CA 1
ATOM 1324 C C . ASP A 1 163 ? -7.604 1.010 -0.531 1.00 68.56 163 ASP A C 1
ATOM 1326 O O . ASP A 1 163 ? -6.794 0.093 -0.677 1.00 68.56 163 ASP A O 1
ATOM 1330 N N . LEU A 1 164 ? -8.633 0.873 0.317 1.00 79.25 164 LEU A N 1
ATOM 1331 C CA . LEU A 1 164 ? -9.028 -0.401 0.921 1.00 79.25 164 LEU A CA 1
ATOM 1332 C C . LEU A 1 164 ? -9.476 -1.410 -0.145 1.00 79.25 164 LEU A C 1
ATOM 1334 O O . LEU A 1 164 ? -9.344 -2.617 0.075 1.00 79.25 164 LEU A O 1
ATOM 1338 N N . ASP A 1 165 ? -9.927 -0.934 -1.308 1.00 84.25 165 ASP A N 1
ATOM 1339 C CA . ASP A 1 165 ? -10.265 -1.783 -2.450 1.00 84.25 165 ASP A CA 1
ATOM 1340 C C . ASP A 1 165 ? -9.070 -2.584 -2.965 1.00 84.25 165 ASP A C 1
ATOM 1342 O O . ASP A 1 165 ? -9.234 -3.754 -3.316 1.00 84.25 165 ASP A O 1
ATOM 1346 N N . VAL A 1 166 ? -7.856 -2.032 -2.879 1.00 87.56 166 VAL A N 1
ATOM 1347 C CA . VAL A 1 166 ? -6.621 -2.752 -3.220 1.00 87.56 166 VAL A CA 1
ATOM 1348 C C . VAL A 1 166 ? -6.470 -4.006 -2.359 1.00 87.56 166 VAL A C 1
ATOM 1350 O O . VAL A 1 166 ? -6.129 -5.072 -2.865 1.00 87.56 166 VAL A O 1
ATOM 1353 N N . VAL A 1 167 ? -6.774 -3.926 -1.058 1.00 88.75 167 VAL A N 1
ATOM 1354 C CA . VAL A 1 167 ? -6.671 -5.085 -0.153 1.00 88.75 167 VAL A CA 1
ATOM 1355 C C . VAL A 1 167 ? -7.673 -6.170 -0.543 1.00 88.75 167 VAL A C 1
ATOM 1357 O O . VAL A 1 167 ? -7.343 -7.357 -0.518 1.00 88.75 167 VAL A O 1
ATOM 1360 N N . ARG A 1 168 ? -8.891 -5.774 -0.927 1.00 87.94 168 ARG A N 1
ATOM 1361 C CA . ARG A 1 168 ? -9.928 -6.695 -1.405 1.00 87.94 168 ARG A CA 1
ATOM 1362 C C . ARG A 1 168 ? -9.512 -7.361 -2.717 1.00 87.94 168 ARG A C 1
ATOM 1364 O O . ARG A 1 168 ? -9.644 -8.576 -2.833 1.00 87.94 168 ARG A O 1
ATOM 1371 N N . MET A 1 169 ? -8.958 -6.591 -3.651 1.00 90.94 169 MET A N 1
ATOM 1372 C CA . MET A 1 169 ? -8.427 -7.085 -4.923 1.00 90.94 169 MET A CA 1
ATOM 1373 C C . MET A 1 169 ? -7.317 -8.117 -4.707 1.00 90.94 169 MET A C 1
ATOM 1375 O O . MET A 1 169 ? -7.432 -9.237 -5.194 1.00 90.94 169 MET A O 1
ATOM 1379 N N . CYS A 1 170 ? -6.306 -7.800 -3.888 1.00 91.38 170 CYS A N 1
ATOM 1380 C CA . CYS A 1 170 ? -5.196 -8.710 -3.585 1.00 91.38 170 CYS A CA 1
ATOM 1381 C C . CYS A 1 170 ? -5.644 -10.061 -3.007 1.00 91.38 170 CYS A C 1
ATOM 1383 O O . CYS A 1 170 ? -4.900 -11.035 -3.093 1.00 91.38 170 CYS A O 1
ATOM 1385 N N . ARG A 1 171 ? -6.815 -10.123 -2.367 1.00 91.44 171 ARG A N 1
ATOM 1386 C CA . ARG A 1 171 ? -7.350 -11.338 -1.735 1.00 91.44 171 ARG A CA 1
ATOM 1387 C C . ARG A 1 171 ? -8.283 -12.135 -2.642 1.00 91.44 171 ARG A C 1
ATOM 1389 O O . ARG A 1 171 ? -8.693 -13.225 -2.254 1.00 91.44 171 ARG A O 1
ATOM 1396 N N . HIS A 1 172 ? -8.663 -11.597 -3.797 1.00 93.12 172 HIS A N 1
ATOM 1397 C CA . HIS A 1 172 ? -9.578 -12.279 -4.699 1.00 93.12 172 HIS A CA 1
ATOM 1398 C C . HIS A 1 172 ? -8.902 -13.516 -5.307 1.00 93.12 172 HIS A C 1
ATOM 1400 O O . HIS A 1 172 ? -7.751 -13.457 -5.746 1.00 93.12 172 HIS A O 1
ATOM 1406 N N . GLN A 1 173 ? -9.608 -14.647 -5.314 1.00 94.31 173 GLN A N 1
ATOM 1407 C CA . GLN A 1 173 ? -9.103 -15.874 -5.925 1.00 94.31 173 GLN A CA 1
ATOM 1408 C C . GLN A 1 173 ? -8.879 -15.647 -7.423 1.00 94.31 173 GLN A C 1
ATOM 1410 O O . GLN A 1 173 ? -9.700 -15.023 -8.085 1.00 94.31 173 GLN A O 1
ATOM 1415 N N . GLY A 1 174 ? -7.766 -16.139 -7.963 1.00 89.81 174 GLY A N 1
ATOM 1416 C CA . GLY A 1 174 ? -7.447 -15.958 -9.380 1.00 89.81 174 GLY A CA 1
ATOM 1417 C C . GLY A 1 174 ? -6.795 -14.615 -9.710 1.00 89.81 174 GLY A C 1
ATOM 1418 O O . GLY A 1 174 ? -6.244 -14.467 -10.791 1.00 89.81 174 GLY A O 1
ATOM 1419 N N . TYR A 1 175 ? -6.783 -13.651 -8.782 1.00 91.69 175 TYR A N 1
ATOM 1420 C CA . TYR A 1 175 ? -6.251 -12.309 -9.047 1.00 91.69 175 TYR A CA 1
ATOM 1421 C C . TYR A 1 175 ? -4.763 -12.304 -9.422 1.00 91.69 175 TYR A C 1
ATOM 1423 O O . TYR A 1 175 ? -4.334 -11.511 -10.253 1.00 91.69 175 TYR A O 1
ATOM 1431 N N . TRP A 1 176 ? -3.971 -13.177 -8.795 1.00 90.25 176 TRP A N 1
ATOM 1432 C CA . TRP A 1 176 ? -2.529 -13.282 -9.051 1.00 90.25 176 TRP A CA 1
ATOM 1433 C C . TRP A 1 176 ? -2.177 -14.378 -10.053 1.00 90.25 176 TRP A C 1
ATOM 1435 O O . TRP A 1 176 ? -1.217 -14.258 -10.809 1.00 90.25 176 TRP A O 1
ATOM 1445 N N . LYS A 1 177 ? -2.920 -15.480 -9.985 1.00 89.81 177 LYS A N 1
ATOM 1446 C CA . LYS A 1 177 ? -2.744 -16.702 -10.766 1.00 89.81 177 LYS A CA 1
ATOM 1447 C C . LYS A 1 177 ? -4.021 -17.522 -10.629 1.00 89.81 177 LYS A C 1
ATOM 1449 O O . LYS A 1 177 ? -4.596 -17.555 -9.540 1.00 89.81 177 LYS A O 1
ATOM 1454 N N . ASP A 1 178 ? -4.427 -18.211 -11.689 1.00 89.56 178 ASP A N 1
ATOM 1455 C CA . ASP A 1 178 ? -5.616 -19.066 -11.684 1.00 89.56 178 ASP A CA 1
ATOM 1456 C C . ASP A 1 178 ? -5.637 -20.025 -10.488 1.00 89.56 178 ASP A C 1
ATOM 1458 O O . ASP A 1 178 ? -4.655 -20.705 -10.179 1.00 89.56 178 ASP A O 1
ATOM 1462 N N . GLY A 1 179 ? -6.764 -20.030 -9.773 1.00 89.19 179 GLY A N 1
ATOM 1463 C CA . GLY A 1 179 ? -6.980 -20.835 -8.569 1.00 89.19 179 GLY A CA 1
ATOM 1464 C C . GLY A 1 179 ? -6.212 -20.379 -7.321 1.00 89.19 179 GLY A C 1
ATOM 1465 O O . GLY A 1 179 ? -6.567 -20.795 -6.218 1.00 89.19 179 GLY A O 1
ATOM 1466 N N . TYR A 1 180 ? -5.217 -19.497 -7.452 1.00 90.50 180 TYR A N 1
ATOM 1467 C CA . TYR A 1 180 ? -4.405 -19.021 -6.337 1.00 90.50 180 TYR A CA 1
ATOM 1468 C C . TYR A 1 180 ? -5.145 -17.968 -5.509 1.00 90.50 180 TYR A C 1
ATOM 1470 O O . TYR A 1 180 ? -5.779 -17.057 -6.044 1.00 90.50 180 TYR A O 1
ATOM 1478 N N . THR A 1 181 ? -5.017 -18.067 -4.187 1.00 93.31 181 THR A N 1
ATOM 1479 C CA . THR A 1 181 ? -5.513 -17.067 -3.237 1.00 93.31 181 THR A CA 1
ATOM 1480 C C . THR A 1 181 ? -4.364 -16.620 -2.352 1.00 93.31 181 THR A C 1
ATOM 1482 O O . THR A 1 181 ? -3.791 -17.420 -1.613 1.00 93.31 181 THR A O 1
ATOM 1485 N N . TRP A 1 182 ? -4.033 -15.332 -2.406 1.00 94.75 182 TRP A N 1
ATOM 1486 C CA . TRP A 1 182 ? -3.031 -14.777 -1.508 1.00 94.75 182 TRP A CA 1
ATOM 1487 C C . TRP A 1 182 ? -3.610 -14.606 -0.102 1.00 94.75 182 TRP A C 1
ATOM 1489 O O . TRP A 1 182 ? -4.688 -14.034 0.085 1.00 94.75 182 TRP A O 1
ATOM 1499 N N . THR A 1 183 ? -2.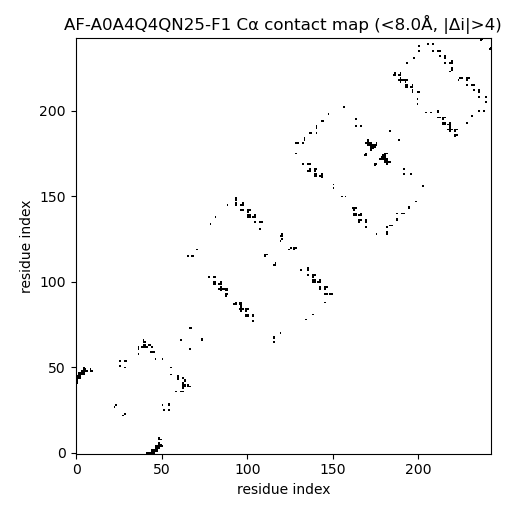870 -15.074 0.901 1.00 93.19 183 THR A N 1
ATOM 1500 C CA . THR A 1 183 ? -3.261 -14.925 2.304 1.00 93.19 183 THR A CA 1
ATOM 1501 C C . THR A 1 183 ? -2.694 -13.629 2.863 1.00 93.19 183 THR A C 1
ATOM 1503 O O . THR A 1 183 ? -1.481 -13.438 2.910 1.00 93.19 183 THR A O 1
ATOM 1506 N N . LEU A 1 184 ? -3.582 -12.747 3.324 1.00 93.50 184 LEU A N 1
ATOM 1507 C CA . LEU A 1 184 ? -3.207 -11.480 3.941 1.00 93.50 184 LEU A CA 1
ATOM 1508 C C . LEU A 1 184 ? -2.495 -11.735 5.285 1.00 93.50 184 LEU A C 1
ATOM 1510 O O . LEU A 1 184 ? -3.120 -12.290 6.190 1.00 93.50 184 LEU A O 1
ATOM 1514 N N . PRO A 1 185 ? -1.232 -11.302 5.469 1.00 94.69 185 PRO A N 1
ATOM 1515 C CA . PRO A 1 185 ? -0.532 -11.462 6.739 1.00 94.69 185 PRO A CA 1
ATOM 1516 C C . PRO A 1 185 ? -1.276 -10.786 7.895 1.00 94.69 185 PRO A C 1
ATOM 1518 O O . PRO A 1 185 ? -1.763 -9.665 7.736 1.00 94.69 185 PRO A O 1
ATOM 1521 N N . ASN A 1 186 ? -1.281 -11.406 9.082 1.00 93.38 186 ASN A N 1
ATOM 1522 C CA . ASN A 1 186 ? -2.023 -10.925 10.260 1.00 93.38 186 ASN A CA 1
ATOM 1523 C C . ASN A 1 186 ? -1.769 -9.444 10.584 1.00 93.38 186 ASN A C 1
ATOM 1525 O O . ASN A 1 186 ? -2.702 -8.709 10.894 1.00 93.38 186 ASN A O 1
ATOM 1529 N N . VAL A 1 187 ? -0.523 -8.979 10.447 1.00 92.94 187 VAL A N 1
ATOM 1530 C CA . VAL A 1 187 ? -0.152 -7.574 10.690 1.00 92.94 187 VAL A CA 1
ATOM 1531 C C . VAL A 1 187 ? -0.840 -6.619 9.708 1.00 92.94 187 VAL A C 1
ATOM 1533 O O . VAL A 1 187 ? -1.265 -5.529 10.091 1.00 92.94 187 VAL A O 1
ATOM 1536 N N . LEU A 1 188 ? -0.955 -7.003 8.434 1.00 94.62 188 LEU A N 1
ATOM 1537 C CA . LEU A 1 188 ? -1.658 -6.204 7.429 1.00 94.62 188 LEU A CA 1
ATOM 1538 C C . LEU A 1 188 ? -3.177 -6.338 7.576 1.00 94.62 188 LEU A C 1
ATOM 1540 O O . LEU A 1 188 ? -3.881 -5.343 7.419 1.00 94.62 188 LEU A O 1
ATOM 1544 N N . ALA A 1 189 ? -3.670 -7.521 7.948 1.00 94.62 189 ALA A N 1
ATOM 1545 C CA . ALA A 1 189 ? -5.078 -7.756 8.247 1.00 94.62 189 ALA A CA 1
ATOM 1546 C C . ALA A 1 189 ? -5.566 -6.891 9.418 1.00 94.62 189 ALA A C 1
ATOM 1548 O O . ALA A 1 189 ? -6.564 -6.190 9.273 1.00 94.62 189 ALA A O 1
ATOM 1549 N N . ALA A 1 190 ? -4.819 -6.829 10.525 1.00 94.62 190 ALA A N 1
ATOM 1550 C CA . ALA A 1 190 ? -5.141 -5.958 11.655 1.00 94.62 190 ALA A CA 1
ATOM 1551 C C . ALA A 1 190 ? -5.246 -4.483 11.224 1.00 94.62 190 ALA A C 1
ATOM 1553 O O . ALA A 1 190 ? -6.231 -3.810 11.531 1.00 94.62 190 ALA A O 1
ATOM 1554 N N . LYS A 1 191 ? -4.272 -3.997 10.436 1.00 94.75 191 LYS A N 1
ATOM 1555 C CA . LYS A 1 191 ? -4.282 -2.631 9.880 1.00 94.75 191 LYS A CA 1
ATOM 1556 C C . LYS A 1 191 ? -5.475 -2.388 8.960 1.00 94.75 191 LYS A C 1
ATOM 1558 O O . LYS A 1 191 ? -6.089 -1.327 9.044 1.00 94.75 191 LYS A O 1
ATOM 1563 N N . HIS A 1 192 ? -5.790 -3.340 8.085 1.00 93.88 192 HIS A N 1
ATOM 1564 C CA . HIS A 1 192 ? -6.926 -3.261 7.172 1.00 93.88 192 HIS A CA 1
ATOM 1565 C C . HIS A 1 192 ? -8.243 -3.136 7.934 1.00 93.88 192 HIS A C 1
ATOM 1567 O O . HIS A 1 192 ? -8.998 -2.196 7.690 1.00 93.88 192 HIS A O 1
ATOM 1573 N N . PHE A 1 193 ? -8.494 -4.026 8.893 1.00 93.12 193 PHE A N 1
ATOM 1574 C CA . PHE A 1 193 ? -9.735 -4.016 9.660 1.00 93.12 193 PHE A CA 1
ATOM 1575 C C . PHE A 1 193 ? -9.874 -2.766 10.531 1.00 93.12 193 PHE A C 1
ATOM 1577 O O . PHE A 1 193 ? -10.926 -2.126 10.523 1.00 93.12 193 PHE A O 1
ATOM 1584 N N . TYR A 1 194 ? -8.796 -2.352 11.204 1.00 93.25 194 TYR A N 1
ATOM 1585 C CA . TYR A 1 194 ? -8.782 -1.114 11.984 1.00 93.25 194 TYR A CA 1
ATOM 1586 C C . TYR A 1 194 ? -9.085 0.117 11.113 1.00 93.25 194 TYR A C 1
ATOM 1588 O O . TYR A 1 194 ? -9.941 0.931 11.460 1.00 93.25 194 TYR A O 1
ATOM 1596 N N . ARG A 1 195 ? -8.426 0.248 9.952 1.00 92.00 195 ARG A N 1
ATOM 1597 C CA . ARG A 1 195 ? -8.640 1.381 9.033 1.00 92.00 195 ARG A CA 1
ATOM 1598 C C . ARG A 1 195 ? -10.024 1.355 8.397 1.00 92.00 195 ARG A C 1
ATOM 1600 O O . ARG A 1 195 ? -10.624 2.411 8.256 1.00 92.00 195 ARG A O 1
ATOM 1607 N N . THR A 1 196 ? -10.552 0.172 8.092 1.00 88.88 196 THR A N 1
ATOM 1608 C CA . THR A 1 196 ? -11.925 0.002 7.600 1.00 88.88 196 THR A CA 1
ATOM 1609 C C . THR A 1 196 ? -12.932 0.527 8.618 1.00 88.88 196 THR A C 1
ATOM 1611 O O . THR A 1 196 ? -13.746 1.383 8.278 1.00 88.88 196 THR A O 1
ATOM 1614 N N . ALA A 1 197 ? -12.830 0.104 9.882 1.00 88.44 197 ALA A N 1
ATOM 1615 C CA . ALA A 1 197 ? -13.698 0.609 10.945 1.00 88.44 197 ALA A CA 1
ATOM 1616 C C . ALA A 1 197 ? -13.606 2.134 11.098 1.00 88.44 197 ALA A C 1
ATOM 1618 O O . ALA A 1 197 ? -14.623 2.826 11.194 1.0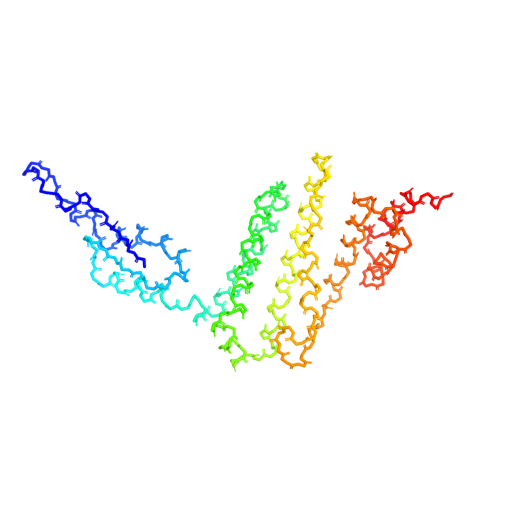0 88.44 197 ALA A O 1
ATOM 1619 N N . LEU A 1 198 ? -12.377 2.656 11.074 1.00 88.00 198 LEU A N 1
ATOM 1620 C CA . LEU A 1 198 ? -12.117 4.082 11.194 1.00 88.00 198 LEU A CA 1
ATOM 1621 C C . LEU A 1 198 ? -12.735 4.873 10.029 1.00 88.00 198 LEU A C 1
ATOM 1623 O O . LEU A 1 198 ? -13.390 5.886 10.269 1.00 88.00 198 LEU A O 1
ATOM 1627 N N . CYS A 1 199 ? -12.591 4.401 8.787 1.00 85.19 199 CYS A N 1
ATOM 1628 C CA . CYS A 1 199 ? -13.225 4.996 7.609 1.00 85.19 199 CYS A CA 1
ATOM 1629 C C . CYS A 1 199 ? -14.752 4.993 7.720 1.00 85.19 199 CYS A C 1
ATOM 1631 O O . CYS A 1 199 ? -15.358 6.046 7.534 1.00 85.19 199 CYS A O 1
ATOM 1633 N N . ILE A 1 200 ? -15.381 3.864 8.078 1.00 82.19 200 ILE A N 1
ATOM 1634 C CA . ILE A 1 200 ? -16.849 3.789 8.185 1.00 82.19 200 ILE A CA 1
ATOM 1635 C C . ILE A 1 200 ? -17.370 4.809 9.206 1.00 82.19 200 ILE A C 1
ATOM 1637 O O . ILE A 1 200 ? -18.307 5.559 8.907 1.00 82.19 200 ILE A O 1
ATOM 1641 N N . ARG A 1 201 ? -16.724 4.906 10.380 1.00 84.75 201 ARG A N 1
ATOM 1642 C CA . ARG A 1 201 ? -17.092 5.904 11.394 1.00 84.75 201 ARG A CA 1
ATOM 1643 C C . ARG A 1 201 ? -16.888 7.331 10.887 1.00 84.75 201 ARG A C 1
ATOM 1645 O O . ARG A 1 201 ? -17.774 8.168 11.055 1.00 84.75 201 ARG A O 1
ATOM 1652 N N . LEU A 1 202 ? -15.728 7.637 10.301 1.00 81.00 202 LEU A N 1
ATOM 1653 C CA . LEU A 1 202 ? -15.412 8.991 9.828 1.00 81.00 202 LEU A CA 1
ATOM 1654 C C . LEU A 1 202 ? -16.344 9.445 8.699 1.00 81.00 202 LEU A C 1
ATOM 1656 O O . LEU A 1 202 ? -16.731 10.610 8.664 1.00 81.00 202 LEU A O 1
ATOM 1660 N N . TRP A 1 203 ? -16.776 8.527 7.837 1.00 78.31 203 TRP A N 1
ATOM 1661 C CA . TRP A 1 203 ? -17.748 8.791 6.776 1.00 78.31 203 TRP A CA 1
ATOM 1662 C C . TRP A 1 203 ? -19.193 8.908 7.258 1.00 78.31 203 TRP A C 1
ATOM 1664 O O . TRP A 1 203 ? -20.077 9.189 6.449 1.00 78.31 203 TRP A O 1
ATOM 1674 N N . ARG A 1 204 ? -19.446 8.706 8.558 1.00 73.94 204 ARG A N 1
ATOM 1675 C CA . ARG A 1 204 ? -20.775 8.784 9.179 1.00 73.94 204 ARG A CA 1
ATOM 1676 C C . ARG A 1 204 ? -21.829 7.959 8.435 1.00 73.94 204 ARG A C 1
ATOM 1678 O O . ARG A 1 204 ? -22.981 8.378 8.339 1.00 73.94 204 ARG A O 1
ATOM 1685 N N . LYS A 1 205 ? -21.461 6.780 7.923 1.00 68.12 205 LYS A N 1
ATOM 1686 C CA . LYS A 1 205 ? -22.425 5.847 7.323 1.00 68.12 205 LYS A CA 1
ATOM 1687 C C . LYS A 1 205 ? -23.262 5.201 8.430 1.00 68.12 205 LYS A C 1
ATOM 1689 O O . LYS A 1 205 ? -22.979 4.103 8.892 1.00 68.12 205 LYS A O 1
ATOM 1694 N N . THR A 1 206 ? -24.267 5.927 8.910 1.00 58.41 206 THR A N 1
ATOM 1695 C CA . THR A 1 206 ? -25.090 5.563 10.077 1.00 58.41 206 THR A CA 1
ATOM 1696 C C . THR A 1 206 ? -25.930 4.305 9.871 1.00 58.41 206 THR A C 1
ATOM 1698 O O . THR A 1 206 ? -26.278 3.659 10.851 1.00 58.41 206 THR A O 1
ATOM 1701 N N . SER A 1 207 ? -26.206 3.910 8.625 1.00 59.25 207 SER A N 1
ATOM 1702 C CA . SER A 1 207 ? -26.868 2.641 8.296 1.00 59.25 207 SER A CA 1
ATOM 1703 C C . SER A 1 207 ? -26.002 1.401 8.564 1.00 59.25 207 SER A C 1
ATOM 1705 O O . SER A 1 207 ? -26.501 0.286 8.479 1.00 59.25 207 SER A O 1
ATOM 1707 N N . GLU A 1 208 ? -24.713 1.577 8.874 1.00 59.66 208 GLU A N 1
ATOM 1708 C CA . GLU A 1 208 ? -23.725 0.500 9.023 1.00 59.66 208 GLU A CA 1
ATOM 1709 C C . GLU A 1 208 ? -23.199 0.365 10.468 1.00 59.66 208 GLU A C 1
ATOM 1711 O O . GLU A 1 208 ? -22.209 -0.320 10.695 1.00 59.66 208 GLU A O 1
ATOM 1716 N N . THR A 1 209 ? -23.826 0.975 11.481 1.00 57.50 209 THR A N 1
ATOM 1717 C CA . THR A 1 209 ? -23.313 0.994 12.873 1.00 57.50 209 THR A CA 1
ATOM 1718 C C . THR A 1 209 ? -23.031 -0.392 13.464 1.00 57.50 209 THR A C 1
ATOM 1720 O O . THR A 1 209 ? -21.997 -0.571 14.107 1.00 57.50 209 THR A O 1
ATOM 1723 N N . VAL A 1 210 ? -23.886 -1.388 13.204 1.00 56.47 210 VAL A N 1
ATOM 1724 C CA . VAL A 1 210 ? -23.657 -2.792 13.616 1.00 56.47 210 VAL A CA 1
ATOM 1725 C C . VAL A 1 210 ? -22.505 -3.433 12.823 1.00 56.47 210 VAL A C 1
ATOM 1727 O O . VAL A 1 210 ? -21.747 -4.230 13.370 1.00 56.47 210 VAL A O 1
ATOM 1730 N N . VAL A 1 211 ? -22.311 -3.015 11.569 1.00 65.88 211 VAL A N 1
ATOM 1731 C CA . VAL A 1 211 ? -21.256 -3.491 10.656 1.00 65.88 211 VAL A CA 1
ATOM 1732 C C . VAL A 1 211 ? -19.868 -2.965 11.061 1.00 65.88 211 VAL A C 1
ATOM 1734 O O . VAL A 1 211 ? -18.862 -3.576 10.726 1.00 65.88 211 VAL A O 1
ATOM 1737 N N . VAL A 1 212 ? -19.768 -1.877 11.840 1.00 66.94 212 VAL A N 1
ATOM 1738 C CA . VAL A 1 212 ? -18.465 -1.301 12.252 1.00 66.94 212 VAL A CA 1
ATOM 1739 C C . VAL A 1 212 ? -17.793 -2.066 13.402 1.00 66.94 212 VAL A C 1
ATOM 1741 O O . VAL A 1 212 ? -16.562 -2.070 13.511 1.00 66.94 212 VAL A O 1
ATOM 1744 N N . LEU A 1 213 ? -18.565 -2.733 14.267 1.00 74.31 213 LEU A N 1
ATOM 1745 C CA . LEU A 1 213 ? -18.007 -3.452 15.422 1.00 74.31 213 LEU A CA 1
ATOM 1746 C C . LEU A 1 213 ? -17.245 -4.718 15.011 1.00 74.31 213 LEU A C 1
ATOM 1748 O O . LEU A 1 213 ? -16.245 -5.061 15.651 1.00 74.31 213 LEU A O 1
ATOM 1752 N N . GLU A 1 214 ? -17.659 -5.373 13.927 1.00 84.94 214 GLU A N 1
ATOM 1753 C CA . GLU A 1 214 ? -17.016 -6.589 13.425 1.00 84.94 214 GLU A CA 1
ATOM 1754 C C . GLU A 1 214 ? -15.552 -6.336 13.003 1.00 84.94 214 GLU A C 1
ATOM 1756 O O . GLU A 1 214 ? -14.670 -6.979 13.587 1.00 84.94 214 GLU A O 1
ATOM 1761 N N . PRO A 1 215 ? -15.226 -5.364 12.122 1.00 85.62 215 PRO A N 1
ATOM 1762 C CA . PRO A 1 215 ? -13.837 -5.072 11.775 1.00 85.62 215 PRO A CA 1
ATOM 1763 C C . PRO A 1 215 ? -12.980 -4.707 12.994 1.00 85.62 215 PRO A C 1
ATOM 1765 O O . PRO A 1 215 ? -11.859 -5.191 13.128 1.00 85.62 215 PRO A O 1
ATOM 1768 N N . THR A 1 216 ? -13.483 -3.916 13.949 1.00 89.19 216 THR A N 1
ATOM 1769 C CA . THR A 1 216 ? -12.676 -3.623 15.153 1.00 89.19 216 THR A CA 1
ATOM 1770 C C . THR A 1 216 ? -12.423 -4.844 16.031 1.00 89.19 216 THR A C 1
ATOM 1772 O O . THR A 1 216 ? -11.361 -4.936 16.643 1.00 89.19 216 THR A O 1
ATOM 1775 N N . SER A 1 217 ? -13.363 -5.786 16.092 1.00 90.50 217 SER A N 1
ATOM 1776 C CA . SER A 1 217 ? -13.192 -7.040 16.833 1.00 90.50 217 SER A CA 1
ATOM 1777 C C . SER A 1 217 ? -12.152 -7.931 16.154 1.00 90.50 217 SER A C 1
ATOM 1779 O O . SER A 1 217 ? -11.253 -8.445 16.816 1.00 90.50 217 SER A O 1
ATOM 1781 N N . GLN A 1 218 ? -12.198 -8.031 14.822 1.00 92.75 218 GLN A N 1
ATOM 1782 C CA . GLN A 1 218 ? -11.195 -8.755 14.035 1.00 92.75 218 GLN A CA 1
ATOM 1783 C C . GLN A 1 218 ? -9.800 -8.132 14.177 1.00 92.75 218 GLN A C 1
ATOM 1785 O O . GLN A 1 218 ? -8.819 -8.850 14.371 1.00 92.75 218 GLN A O 1
ATOM 1790 N N . ALA A 1 219 ? -9.700 -6.799 14.157 1.00 93.38 219 ALA A N 1
ATOM 1791 C CA . ALA A 1 219 ? -8.442 -6.104 14.413 1.00 93.38 219 ALA A CA 1
ATOM 1792 C C . ALA A 1 219 ? -7.890 -6.431 15.813 1.00 93.38 219 ALA A C 1
ATOM 1794 O O . ALA A 1 219 ? -6.708 -6.744 15.939 1.00 93.38 219 ALA A O 1
ATOM 1795 N N . GLN A 1 220 ? -8.743 -6.417 16.845 1.00 94.00 220 GLN A N 1
ATOM 1796 C CA . GLN A 1 220 ? -8.360 -6.725 18.228 1.00 94.00 220 GLN A CA 1
ATOM 1797 C C . GLN A 1 220 ? -7.871 -8.171 18.384 1.00 94.00 220 GLN A C 1
ATOM 1799 O O . GLN A 1 220 ? -6.902 -8.411 19.096 1.00 94.00 220 GLN A O 1
ATOM 1804 N N . MET A 1 221 ? -8.502 -9.139 17.713 1.00 95.56 221 MET A N 1
ATOM 1805 C CA . MET A 1 221 ? -8.047 -10.535 17.740 1.00 95.56 221 MET A CA 1
ATOM 1806 C C . MET A 1 221 ? -6.647 -10.700 17.137 1.00 95.56 221 MET A C 1
ATOM 1808 O O . MET A 1 221 ? -5.851 -11.495 17.628 1.00 95.56 221 MET A O 1
ATOM 1812 N N . LEU A 1 222 ? -6.343 -9.947 16.077 1.00 94.25 222 LEU A N 1
ATOM 1813 C CA . LEU A 1 222 ? -5.069 -10.030 15.359 1.00 94.25 222 LEU A CA 1
ATOM 1814 C C . LEU A 1 222 ? -3.950 -9.196 16.002 1.00 94.25 222 LEU A C 1
ATOM 1816 O O . LEU A 1 222 ? -2.775 -9.509 15.813 1.00 94.25 222 LEU A O 1
ATOM 1820 N N . ALA A 1 223 ? -4.298 -8.143 16.742 1.00 94.12 223 ALA A N 1
ATOM 1821 C CA . ALA A 1 223 ? -3.364 -7.247 17.421 1.00 94.12 223 ALA A CA 1
ATOM 1822 C C . ALA A 1 223 ? -3.867 -6.891 18.839 1.00 94.12 223 ALA A C 1
ATOM 1824 O O . ALA A 1 223 ? -4.209 -5.738 19.105 1.00 94.12 223 ALA A O 1
ATOM 1825 N N . PRO A 1 224 ? -3.897 -7.857 19.778 1.00 93.25 224 PRO A N 1
ATOM 1826 C CA . PRO A 1 224 ? -4.578 -7.696 21.066 1.00 93.25 224 PRO A CA 1
ATOM 1827 C C . PRO A 1 224 ? -3.968 -6.638 21.992 1.00 93.25 224 PRO A C 1
ATOM 1829 O O . PRO A 1 224 ? -4.633 -6.166 22.912 1.00 93.25 224 PRO A O 1
ATOM 1832 N N . TYR A 1 225 ? -2.718 -6.250 21.752 1.00 93.44 225 TYR A N 1
ATOM 1833 C CA . TYR A 1 225 ? -1.986 -5.292 22.581 1.00 93.44 225 TYR A CA 1
ATOM 1834 C C . TYR A 1 225 ? -1.894 -3.890 21.964 1.00 93.44 225 TYR A C 1
ATOM 1836 O O . TYR A 1 225 ? -1.217 -3.034 22.528 1.00 93.44 225 TYR A O 1
ATOM 1844 N N . ASP A 1 226 ? -2.540 -3.633 20.820 1.00 92.25 226 ASP A N 1
ATOM 1845 C CA . ASP A 1 226 ? -2.538 -2.302 20.206 1.00 92.25 226 ASP A CA 1
ATOM 1846 C C . ASP A 1 226 ? -3.537 -1.373 20.932 1.00 92.25 226 ASP A C 1
ATOM 1848 O O . ASP A 1 226 ? -4.752 -1.581 20.846 1.00 92.25 226 ASP A O 1
ATOM 1852 N N . PRO A 1 227 ? -3.072 -0.318 21.629 1.00 93.06 227 PRO A N 1
ATOM 1853 C CA . PRO A 1 227 ? -3.949 0.565 22.396 1.00 93.06 227 PRO A CA 1
ATOM 1854 C C . PRO A 1 227 ? -4.853 1.445 21.516 1.00 93.06 227 PRO A C 1
ATOM 1856 O O . PRO A 1 227 ? -5.816 2.034 22.019 1.00 93.06 227 PRO A O 1
ATOM 1859 N N . ALA A 1 228 ? -4.578 1.562 20.212 1.00 92.12 228 ALA A N 1
ATOM 1860 C CA . ALA A 1 228 ? -5.416 2.335 19.301 1.00 92.12 228 ALA A CA 1
ATOM 1861 C C . ALA A 1 228 ? -6.776 1.660 19.054 1.00 92.12 228 ALA A C 1
ATOM 1863 O O . ALA A 1 228 ? -7.775 2.360 18.862 1.00 92.12 228 ALA A O 1
ATOM 1864 N N . ILE A 1 229 ? -6.839 0.324 19.105 1.00 93.00 229 ILE A N 1
ATOM 1865 C CA . ILE A 1 229 ? -8.049 -0.441 18.774 1.00 93.00 229 ILE A CA 1
ATOM 1866 C C . ILE A 1 229 ? -9.150 -0.259 19.837 1.00 93.00 229 ILE A C 1
ATOM 1868 O O . ILE A 1 229 ? -10.251 0.155 19.457 1.00 93.00 229 ILE A O 1
ATOM 1872 N N . PRO A 1 230 ? -8.902 -0.432 21.155 1.00 92.12 230 PRO A N 1
ATOM 1873 C CA . PRO A 1 230 ? -9.926 -0.189 22.180 1.00 92.12 230 PRO A CA 1
ATOM 1874 C C . PRO A 1 230 ? -10.406 1.268 22.221 1.00 92.12 230 PRO A C 1
ATOM 1876 O O . PRO A 1 230 ? -11.588 1.554 22.455 1.00 92.12 230 PRO A O 1
ATOM 1879 N N . LYS A 1 231 ? -9.495 2.216 21.955 1.00 92.44 2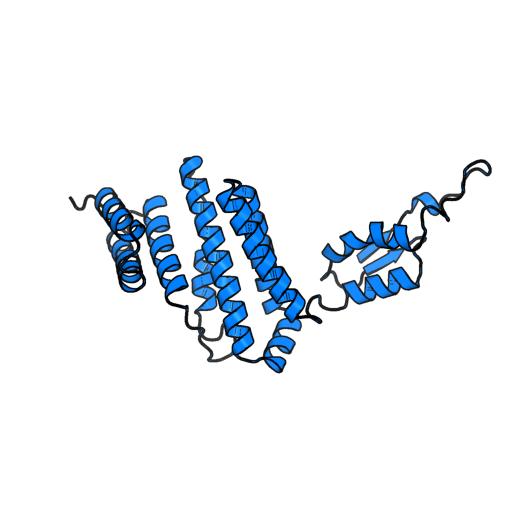31 LYS A N 1
ATOM 1880 C CA . LYS A 1 231 ? -9.834 3.640 21.846 1.00 92.44 231 LYS A CA 1
ATOM 1881 C C . LYS A 1 231 ? -10.818 3.877 20.703 1.00 92.44 231 LYS A C 1
ATOM 1883 O O . LYS A 1 231 ? -11.797 4.602 20.874 1.00 92.44 231 LYS A O 1
ATOM 1888 N N . GLU A 1 232 ? -10.590 3.245 19.558 1.00 90.94 232 GLU A N 1
ATOM 1889 C CA . GLU A 1 232 ? -11.471 3.381 18.406 1.00 90.94 232 GLU A CA 1
ATOM 1890 C C . GLU A 1 232 ? -12.820 2.680 18.604 1.00 90.94 232 GLU A C 1
ATOM 1892 O O . GLU A 1 232 ? -13.851 3.272 18.291 1.00 90.94 232 GLU A O 1
ATOM 1897 N N . GLN A 1 233 ? -12.856 1.501 19.231 1.00 89.62 233 GLN A N 1
ATOM 1898 C CA . GLN A 1 233 ? -14.112 0.857 19.646 1.00 89.62 233 GLN A CA 1
ATOM 1899 C C . GLN A 1 233 ? -14.964 1.780 20.530 1.00 89.62 233 GLN A C 1
ATOM 1901 O O . GLN A 1 233 ? -16.176 1.894 20.340 1.00 89.62 233 GLN A O 1
ATOM 1906 N N . SER A 1 234 ? -14.330 2.492 21.466 1.00 89.81 234 SER A N 1
ATOM 1907 C CA . SER A 1 234 ? -15.008 3.475 22.320 1.00 89.81 234 SER A CA 1
ATOM 1908 C C . SER A 1 234 ? -15.550 4.667 21.518 1.00 89.81 234 SER A C 1
ATOM 1910 O O . SER A 1 234 ? -16.661 5.135 21.776 1.00 89.81 234 SER A O 1
ATOM 1912 N N . ASN A 1 235 ? -14.806 5.135 20.508 1.00 88.69 235 ASN A N 1
ATOM 1913 C CA . ASN A 1 235 ? -15.262 6.186 19.592 1.00 88.69 235 ASN A CA 1
ATOM 1914 C C . ASN A 1 235 ? -16.456 5.738 18.737 1.00 88.69 235 ASN A C 1
ATOM 1916 O O . ASN A 1 235 ? -17.349 6.541 18.465 1.00 88.69 235 ASN A O 1
ATOM 1920 N N . ILE A 1 236 ? -16.482 4.474 18.311 1.00 86.56 236 ILE A N 1
ATOM 1921 C CA . ILE A 1 236 ? -17.587 3.899 17.534 1.00 86.56 236 ILE A CA 1
ATOM 1922 C C . ILE A 1 236 ? -18.841 3.785 18.397 1.00 86.56 236 ILE A C 1
ATOM 1924 O O . ILE A 1 236 ? -19.892 4.247 17.967 1.00 86.56 236 ILE A O 1
ATOM 1928 N N . LYS A 1 237 ? -18.731 3.277 19.633 1.00 85.69 237 LYS A N 1
ATOM 1929 C CA . LYS A 1 237 ? -19.860 3.228 20.583 1.00 85.69 237 LYS A CA 1
ATOM 1930 C C . LYS A 1 237 ? -20.441 4.622 20.856 1.00 85.69 237 LYS A C 1
ATOM 1932 O O . LYS A 1 237 ? -21.658 4.781 20.812 1.00 85.69 237 LYS A O 1
ATOM 1937 N N . ARG A 1 238 ? -19.570 5.636 21.024 1.00 86.06 238 ARG A N 1
ATOM 1938 C CA . ARG A 1 238 ? -19.947 7.068 21.084 1.00 86.06 238 ARG A CA 1
ATOM 1939 C C . ARG A 1 238 ? -20.788 7.493 19.908 1.00 86.06 238 ARG A C 1
ATOM 1941 O O . ARG A 1 238 ? -21.872 8.036 20.077 1.00 86.06 238 ARG A O 1
ATOM 1948 N N . TRP A 1 239 ? -20.247 7.276 18.722 1.00 83.06 239 TRP A N 1
ATOM 1949 C CA . TRP A 1 239 ? -20.876 7.698 17.486 1.00 83.06 239 TRP A CA 1
ATOM 1950 C C . TRP A 1 239 ? -22.204 6.970 17.226 1.00 83.06 239 TRP A C 1
ATOM 1952 O O . TRP A 1 239 ? -23.141 7.587 16.731 1.00 83.06 239 TRP A O 1
ATOM 1962 N N . ALA A 1 2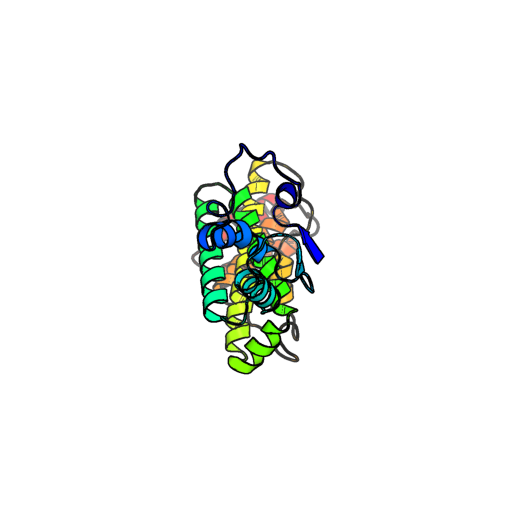40 ? -22.303 5.696 17.609 1.00 80.00 240 ALA A N 1
ATOM 1963 C CA . ALA A 1 240 ? -23.490 4.866 17.438 1.00 80.00 240 ALA A CA 1
ATOM 1964 C C . ALA A 1 240 ? -24.602 5.128 18.471 1.00 80.00 240 ALA A C 1
ATOM 1966 O O . ALA A 1 240 ? -25.662 4.517 18.373 1.00 80.00 240 ALA A O 1
ATOM 1967 N N . GLY A 1 241 ? -24.367 5.987 19.471 1.00 77.62 241 GLY A N 1
ATOM 1968 C CA . GLY A 1 241 ? -25.321 6.215 20.561 1.00 77.62 241 GLY A CA 1
ATOM 1969 C C . GLY A 1 241 ? -25.536 4.987 21.454 1.00 77.62 241 GLY A C 1
ATOM 1970 O O . GLY A 1 241 ? -26.577 4.877 22.086 1.00 77.62 241 GLY A O 1
ATOM 1971 N N . MET A 1 242 ? -24.577 4.055 21.498 1.00 68.50 242 MET A N 1
ATOM 1972 C CA . MET A 1 242 ? -24.657 2.819 22.294 1.00 68.50 242 MET A CA 1
ATOM 1973 C C . MET A 1 242 ? -24.158 3.035 23.733 1.00 68.50 242 MET A C 1
ATOM 1975 O O . MET A 1 242 ? -23.328 2.264 24.225 1.00 68.50 242 MET A O 1
ATOM 1979 N N . PHE A 1 243 ? -24.626 4.106 24.375 1.00 57.09 243 PHE A N 1
ATOM 1980 C CA . PHE A 1 243 ? -24.351 4.423 25.777 1.00 57.09 243 PHE A CA 1
ATOM 1981 C C . PHE A 1 243 ? -25.595 4.367 26.636 1.00 57.09 243 PHE A C 1
ATOM 1983 O O . PHE A 1 243 ? -26.649 4.830 26.153 1.00 57.09 243 PHE A O 1
#

Nearest PDB structures (foldseek):
  8bbg-assembly1_C  TM=3.521E-01  e=1.724E-01  Homo sapiens
  4apf-assembly1_B-2  TM=2.915E-01  e=1.653E+00  Homo sapiens
  4ap2-assembly1_B  TM=2.870E-01  e=1.893E+00  Homo sapiens
  4hxi-assembly1_B  TM=3.080E-01  e=3.113E+00  Homo sapiens

Foldseek 3Di:
DEAEDPVVLVDDDDPPDDDCPVVLPPVNLCVVCVVCLVVQPPPFYHYDDPDDPVCRVVSRVSSVPDPLPPVVVVLVVLVVLQVVLVVCVVVVNLVSSLVSLVVSLVVLVVCLVDPSLVVQCVPPNVVSLQSSLQSNLSSLLSNLVSVLVVCVPPVDLDDDDRSLVSNVLSQDQCSSHHRDGHDDDLVSLLSSLQSVLSSCLSNLVLVCLVVSVVSLVSSCVSPVPDPVSVVSVVVSCVSNVVD

Secondary structure (DSSP, 8-state):
-EEE--GGGSSPPPTTSPPTTTTT-HHHHHHHHGGGGGGTTSS--EEESS--HHHHHHHHHHHHS-GGGSHHHHHHHHHHHHHHHHHHHHTT-HHHHHHHHHHHHHHHHHHHHSHHHHHHHHHHHHHHHHHHHHHHHHHHHHHHHHHHHHHHHH-----S--THHHHHHHTSTTSSSTT--PPPPHHHHHHHHHHHHHHHHHTT-GGGHHHHHHHHHHHHHH-TT-THHHHHHHHHHHHTT--

pLDDT: mean 80.25, std 12.45, range [49.06, 95.62]

Radius of gyration: 24.4 Å; Cα contacts (8 Å, |Δi|>4): 228; chains: 1; bounding box: 58×56×65 Å